Protein 3OCU (pdb70)

Foldseek 3Di:
DLVLLQVLLVVQPVLLCCCPPDPVQLVLLQLLLVLVLVQLVPDDDDPQFFEEAEEEPDLFFKDLSVLSVVCNVRSHDDDVVVVLVSLVVLPIATRRNRQVSQVVQVVPRYHYAYQYAQAPPRRLVSVLVSCVVNRHPPSDPVSYDYDDPDPQRAVVVVVVVVVRHDHSAFIEAAVSSVGCPQPLEAVVVVVVVCVVCVPCESHRYGHRHDPRDYPHLSNLDRPLVVDDSVSSVCSVVVSDDDDPPDD

Secondary structure (DSSP, 8-state):
-HHHHHHHHHTTHHHHHHHHH-HHHHHHHHHHHHHHHHHHHH----TTPEEEEEE--BTTTEE-HHHHHHHHHHT----HHHHHHHHHHT--EEPTTHHHHHHHHHHTTEEEEEEEEEETTTTHHHHHHHHHHHT-S--SGGGEEEESS-S--HHHHHHHHHTTEEEEEEEESSGGGG-STTTT--HHHHHHHHHHTGGGBTTTEEE---SS-SHHHHTTSTTGGGS-HHHHHHHHHHH-----S--

CATH classification: 3.40.50.1000

Radius of gyration: 18.47 Å; Cα contacts (8 Å, |Δi|>4): 377; chains: 1; bounding box: 59×56×33 Å

B-factor: mean 15.41, std 7.43, range [6.4, 46.18]

InterPro domains:
  IPR005519 Acid phosphatase, class B-like [PF03767] (17-244)
  IPR006423 5-nucleotidase lipoprotein e(P4) [PIRSF019271] (1-274)
  IPR006423 5-nucleotidase lipoprotein e(P4) [SFLDG01125] (44-273)
  IPR006423 5-nucleotidase lipoprotein e(P4) [TIGR01533] (1-271)
  IPR006423 5-nucleotidase lipoprotein e(P4) [cd07534] (50-245)
  IPR023214 HAD superfamily [G3DSA:3.40.50.1000] (21-274)
  IPR036412 HAD-like superfamily [SSF56784] (57-250)

Organism: Haemophilus influenzae (strain ATCC 51907 / DSM 11121 / KW20 / Rd) (NCBI:txid71421)

Solvent-accessible surface area: 12877 Å² total; per-residue (Å²): 109,83,148,17,32,90,74,4,9,86,69,15,46,145,20,11,75,83,21,86,128,23,50,114,16,96,59,67,0,100,116,9,8,102,29,0,85,85,15,2,72,144,24,115,40,56,109,84,95,104,31,0,0,2,0,9,0,20,8,0,0,0,32,5,11,36,13,6,17,92,12,24,154,73,45,88,44,130,47,40,153,33,27,43,178,25,1,88,46,83,110,1,130,31,2,27,16,0,31,139,9,0,32,51,0,38,78,87,134,13,36,0,13,0,1,0,53,0,81,33,84,79,8,47,72,2,0,16,63,0,0,122,133,42,34,8,84,23,14,85,109,86,0,18,38,3,52,152,102,78,41,20,11,33,68,18,12,54,88,0,83,83,114,24,35,58,21,14,0,36,0,0,15,36,26,17,7,14,17,62,96,9,99,71,95,76,27,62,72,9,149,38,27,48,107,139,22,146,63,88,51,34,128,57,18,1,76,1,26,17,48,29,78,12,18,100,22,12,5,47,23,77,54,3,136,98,82,103,25,61,20,25,16,132,9,49,96,97,44,94,178,87,194,122,48,63,224

Nearest PDB structures (foldseek):
  3ocu-assembly1_A  TM=1.004E+00  e=9.375E-50  Haemophilus influenzae
  3ocy-assembly1_A  TM=1.004E+00  e=2.443E-49  Haemophilus influenzae
  3sf0-assembly1_A-2  TM=1.004E+00  e=3.105E-49  Haemophilus influenzae Rd KW20
  3et4-assembly1_A  TM=1.001E+00  e=1.236E-46  Haemophilus influenzae 86-028NP
  3pct-assembly1_B  TM=9.918E-01  e=8.372E-35  Pasteurella multocida

Sequence (247 aa):
EEHANMQLQQQAVLGLNWMQDDSGEYKALAYQAYNAAKKVAFDHAKVAKGKKKAVVADLNETMLDNSPYAGWQVQNNKPFDGKDWTRWVDARQSRAVPGAVEFNNYVNSHNGKVFYVTNRKDSTEKSSGTIDDMKRLGFNGVEESAFYLKKDKSAKAARFAEIEKQGYEIVLYVGDNLDDFGNTVYGKLNADRRAFVDQNQGKFGKTFIMLPNANYGGWEGGLAEGYFKKDTQGQIKARLDAVQAWDGKL

Structure (mmCIF, N/CA/C/O backbone):
data_3OCU
#
_entry.id   3OCU
#
_cell.length_a   97.758
_cell.length_b   97.758
_cell.length_c   106.432
_cell.angle_alpha   90.000
_cell.angle_beta   90.000
_cell.angle_gamma   120.000
#
_symmetry.space_group_name_H-M   'P 65 2 2'
#
loop_
_entity.id
_entity.type
_entity.pdbx_description
1 polymer 'Lipoprotein E'
2 non-polymer 'MAGNESIUM ION'
3 non-polymer 'BETA-NICOTINAMIDE RIBOSE MONOPHOSPHATE'
4 water water
#
loop_
_atom_site.group_PDB
_atom_site.id
_atom_site.type_symbol
_atom_site.label_atom_id
_atom_site.label_alt_id
_atom_site.label_comp_id
_atom_site.label_asym_id
_atom_site.label_entity_id
_atom_site.label_seq_id
_atom_site.pdbx_PDB_ins_code
_atom_site.Cartn_x
_atom_site.Cartn_y
_atom_site.Cartn_z
_atom_site.occupancy
_atom_site.B_iso_or_equiv
_atom_site.auth_seq_id
_atom_site.auth_comp_id
_atom_site.auth_asym_id
_atom_site.auth_atom_id
_atom_site.pdbx_PDB_model_num
ATOM 1 N N . GLU A 1 9 ? 68.630 -9.074 -9.773 1.00 46.09 9 GLU A N 1
ATOM 2 C CA . GLU A 1 9 ? 69.322 -8.529 -8.609 1.00 45.27 9 GLU A CA 1
ATOM 3 C C . GLU A 1 9 ? 68.475 -8.648 -7.344 1.00 41.87 9 GLU A C 1
ATOM 4 O O . GLU A 1 9 ? 67.279 -8.328 -7.339 1.00 40.65 9 GLU A O 1
ATOM 6 N N . GLU A 1 10 ? 69.105 -9.115 -6.271 1.00 39.89 10 GLU A N 1
ATOM 7 C CA . GLU A 1 10 ? 68.425 -9.303 -4.998 1.00 37.69 10 GLU A CA 1
ATOM 8 C C . GLU A 1 10 ? 68.000 -7.961 -4.420 1.00 34.58 10 GLU A C 1
ATOM 9 O O . GLU A 1 10 ? 66.969 -7.859 -3.755 1.00 32.45 10 GLU A O 1
ATOM 11 N N . HIS A 1 11 ? 68.793 -6.929 -4.687 1.00 32.82 11 HIS A N 1
ATOM 12 C CA . HIS A 1 11 ? 68.496 -5.598 -4.180 1.00 31.48 11 HIS A CA 1
ATOM 13 C C . HIS A 1 11 ? 67.209 -5.058 -4.794 1.00 29.30 11 HIS A C 1
ATOM 14 O O . HIS A 1 11 ? 66.362 -4.489 -4.096 1.00 28.77 11 HIS A O 1
ATOM 21 N N . ALA A 1 12 ? 67.062 -5.244 -6.102 1.00 27.81 12 ALA A N 1
ATOM 22 C CA . ALA A 1 12 ? 65.848 -4.822 -6.794 1.00 26.26 12 ALA A CA 1
ATOM 23 C C . ALA A 1 12 ? 64.643 -5.615 -6.309 1.00 24.62 12 ALA A C 1
ATOM 24 O O . ALA A 1 12 ? 63.574 -5.050 -6.099 1.00 24.34 12 ALA A O 1
ATOM 26 N N . ASN A 1 13 ? 64.813 -6.921 -6.126 1.00 24.06 13 ASN A N 1
ATOM 27 C CA . ASN A 1 13 ? 63.719 -7.739 -5.617 1.00 23.35 13 ASN A CA 1
ATOM 28 C C . ASN A 1 13 ? 63.275 -7.266 -4.236 1.00 21.76 13 ASN A C 1
ATOM 29 O O . ASN A 1 13 ? 62.084 -7.259 -3.929 1.00 20.46 13 ASN A O 1
ATOM 34 N N . MET A 1 14 ? 64.235 -6.862 -3.409 1.00 21.51 14 MET A N 1
ATOM 35 C CA . MET A 1 14 ? 63.917 -6.348 -2.082 1.00 21.65 14 MET A CA 1
ATOM 36 C C . MET A 1 14 ? 63.136 -5.045 -2.167 1.00 20.01 14 MET A C 1
ATOM 37 O O . MET A 1 14 ? 62.118 -4.886 -1.497 1.00 19.30 14 MET A O 1
ATOM 42 N N . GLN A 1 15 ? 63.605 -4.114 -2.993 1.00 19.44 15 GLN A N 1
ATOM 43 C CA . GLN A 1 15 ? 62.914 -2.837 -3.126 1.00 18.93 15 GLN A CA 1
ATOM 44 C C . GLN A 1 15 ? 61.498 -3.033 -3.651 1.00 17.84 15 GLN A C 1
ATOM 45 O O . GLN A 1 15 ? 60.558 -2.393 -3.172 1.00 17.85 15 GLN A O 1
ATOM 51 N N . LEU A 1 16 ? 61.339 -3.911 -4.639 1.00 16.69 16 LEU A N 1
ATOM 52 C CA . LEU A 1 16 ? 60.019 -4.129 -5.222 1.00 16.80 16 LEU A CA 1
ATOM 53 C C . LEU A 1 16 ? 59.040 -4.595 -4.151 1.00 16.25 16 LEU A C 1
ATOM 54 O O . LEU A 1 16 ? 57.910 -4.117 -4.079 1.00 16.60 16 LEU A O 1
ATOM 59 N N . GLN A 1 17 ? 59.469 -5.531 -3.314 1.00 15.87 17 GLN A N 1
ATOM 60 C CA . GLN A 1 17 ? 58.570 -6.055 -2.292 1.00 15.57 17 GLN A CA 1
ATOM 61 C C . GLN A 1 17 ? 58.416 -5.126 -1.089 1.00 14.79 17 GLN A C 1
ATOM 62 O O . GLN A 1 17 ? 57.365 -5.113 -0.452 1.00 15.58 17 GLN A O 1
ATOM 68 N N . GLN A 1 18 ? 59.437 -4.328 -0.788 1.00 14.29 18 GLN A N 1
ATOM 69 C CA . GLN A 1 18 ? 59.284 -3.343 0.281 1.00 14.64 18 GLN A CA 1
ATOM 70 C C . GLN A 1 18 ? 58.177 -2.351 -0.055 1.00 13.72 18 GLN A C 1
ATOM 71 O O . GLN A 1 18 ? 57.484 -1.851 0.837 1.00 14.60 18 GLN A O 1
ATOM 77 N N . GLN A 1 19 ? 57.999 -2.087 -1.346 1.00 13.45 19 GLN A N 1
ATOM 78 C CA . GLN A 1 19 ? 56.969 -1.148 -1.795 1.00 12.93 19 GLN A CA 1
ATOM 79 C C . GLN A 1 19 ? 55.544 -1.618 -1.481 1.00 12.87 19 GLN A C 1
ATOM 80 O O . GLN A 1 19 ? 54.609 -0.826 -1.543 1.00 12.96 19 GLN A O 1
ATOM 86 N N . ALA A 1 20 ? 55.391 -2.896 -1.138 1.00 12.64 20 ALA A N 1
ATOM 87 C CA . ALA A 1 20 ? 54.090 -3.473 -0.797 1.00 12.79 20 ALA A CA 1
ATOM 88 C C . ALA A 1 20 ? 53.752 -3.352 0.691 1.00 12.33 20 ALA A C 1
ATOM 89 O O . ALA A 1 20 ? 52.621 -3.613 1.094 1.00 11.78 20 ALA A O 1
ATOM 91 N N . VAL A 1 21 ? 54.724 -2.967 1.511 1.00 12.69 21 VAL A N 1
ATOM 92 C CA . VAL A 1 21 ? 54.586 -3.147 2.954 1.00 12.92 21 VAL A CA 1
ATOM 93 C C . VAL A 1 21 ? 53.407 -2.408 3.596 1.00 12.16 21 VAL A C 1
ATOM 94 O O . VAL A 1 21 ? 52.616 -3.014 4.315 1.00 12.37 21 VAL A O 1
ATOM 98 N N . LEU A 1 22 ? 53.278 -1.112 3.345 1.00 12.64 22 LEU A N 1
ATOM 99 C CA . LEU A 1 22 ? 52.223 -0.353 4.002 1.00 13.49 22 LEU A CA 1
ATOM 100 C C . LEU A 1 22 ? 50.829 -0.817 3.577 1.00 13.09 22 LEU A C 1
ATOM 101 O O . LEU A 1 22 ? 49.929 -0.947 4.408 1.00 13.75 22 LEU A O 1
ATOM 106 N N . GLY A 1 23 ? 50.650 -1.071 2.286 1.00 11.78 23 GLY A N 1
ATOM 107 C CA . GLY A 1 23 ? 49.377 -1.578 1.797 1.00 11.44 23 GLY A CA 1
ATOM 108 C C . GLY A 1 23 ? 49.031 -2.917 2.424 1.00 11.21 23 GLY A C 1
ATOM 109 O O . GLY A 1 23 ? 47.858 -3.212 2.707 1.00 11.15 23 GLY A O 1
ATOM 110 N N . LEU A 1 24 ? 50.054 -3.745 2.619 1.00 10.65 24 LEU A N 1
ATOM 111 C CA . LEU A 1 24 ? 49.864 -5.045 3.248 1.00 11.24 24 LEU A CA 1
ATOM 112 C C . LEU A 1 24 ? 49.508 -4.909 4.733 1.00 11.43 24 LEU A C 1
ATOM 113 O O . LEU A 1 24 ? 48.592 -5.580 5.216 1.00 11.20 24 LEU A O 1
ATOM 118 N N . ASN A 1 25 ? 50.218 -4.040 5.454 1.00 10.86 25 ASN A N 1
ATOM 119 C CA . ASN A 1 25 ? 49.886 -3.761 6.853 1.00 10.95 25 ASN A CA 1
ATOM 120 C C . ASN A 1 25 ? 48.422 -3.328 6.961 1.00 10.39 25 ASN A C 1
ATOM 121 O O . ASN A 1 25 ? 47.695 -3.747 7.873 1.00 10.42 25 ASN A O 1
ATOM 126 N N . TRP A 1 26 ? 48.005 -2.440 6.060 1.00 9.60 26 TRP A N 1
ATOM 127 C CA . TRP A 1 26 ? 46.634 -1.954 6.076 1.00 9.11 26 TRP A CA 1
ATOM 128 C C . TRP A 1 26 ? 45.641 -3.118 5.886 1.00 8.77 26 TRP A C 1
ATOM 129 O O . TRP A 1 26 ? 44.686 -3.280 6.653 1.00 9.50 26 TRP A O 1
ATOM 140 N N . MET A 1 27 ? 45.867 -3.946 4.872 1.00 8.40 27 MET A N 1
ATOM 141 C CA . MET A 1 27 ? 44.960 -5.063 4.636 1.00 9.37 27 MET A CA 1
ATOM 142 C C . MET A 1 27 ? 44.965 -6.086 5.763 1.00 9.33 27 MET A C 1
ATOM 143 O O . MET A 1 27 ? 43.911 -6.599 6.127 1.00 9.84 27 MET A O 1
ATOM 148 N N . GLN A 1 28 ? 46.142 -6.394 6.309 1.00 9.81 28 GLN A N 1
ATOM 149 C CA . GLN A 1 28 ? 46.236 -7.452 7.313 1.00 10.66 28 GLN A CA 1
ATOM 150 C C . GLN A 1 28 ? 45.813 -7.032 8.719 1.00 11.08 28 GLN A C 1
ATOM 151 O O . GLN A 1 28 ? 45.248 -7.835 9.470 1.00 12.45 28 GLN A O 1
ATOM 157 N N . ASP A 1 29 ? 46.100 -5.786 9.082 1.00 10.64 29 ASP A N 1
ATOM 158 C CA A ASP A 1 29 ? 46.024 -5.363 10.482 0.86 11.62 29 ASP A CA 1
ATOM 159 C CA B ASP A 1 29 ? 45.999 -5.376 10.475 0.14 11.11 29 ASP A CA 1
ATOM 160 C C . ASP A 1 29 ? 44.884 -4.384 10.769 1.00 10.54 29 ASP A C 1
ATOM 161 O O . ASP A 1 29 ? 44.379 -4.339 11.887 1.00 11.21 29 ASP A O 1
ATOM 170 N N . SER A 1 30 ? 44.495 -3.578 9.782 1.00 9.71 30 SER A N 1
ATOM 171 C CA . SER A 1 30 ? 43.568 -2.487 10.104 1.00 9.40 30 SER A CA 1
ATOM 172 C C . SER A 1 30 ? 42.122 -2.922 10.336 1.00 9.72 30 SER A C 1
ATOM 173 O O . SER A 1 30 ? 41.610 -3.826 9.674 1.00 10.23 30 SER A O 1
ATOM 176 N N . GLY A 1 31 ? 41.448 -2.240 11.258 1.00 8.64 31 GLY A N 1
ATOM 177 C CA . GLY A 1 31 ? 40.004 -2.366 11.338 1.00 8.66 31 GLY A CA 1
ATOM 178 C C . GLY A 1 31 ? 39.326 -1.760 10.122 1.00 7.96 31 GLY A C 1
ATOM 179 O O . GLY A 1 31 ? 38.266 -2.216 9.715 1.00 8.58 31 GLY A O 1
ATOM 180 N N . GLU A 1 32 ? 39.932 -0.721 9.552 1.00 8.05 32 GLU A N 1
ATOM 181 C CA . GLU A 1 32 ? 39.374 -0.042 8.383 1.00 7.87 32 GLU A CA 1
ATOM 182 C C . GLU A 1 32 ? 39.162 -1.010 7.207 1.00 7.84 32 GLU A C 1
ATOM 183 O O . GLU A 1 32 ? 38.125 -0.966 6.540 1.00 8.34 32 GLU A O 1
ATOM 189 N N . TYR A 1 33 ? 40.141 -1.881 6.946 1.00 7.79 33 TYR A N 1
ATOM 190 C CA . TYR A 1 33 ? 39.976 -2.882 5.906 1.00 7.94 33 TYR A CA 1
ATOM 191 C C . TYR A 1 33 ? 38.757 -3.780 6.203 1.00 7.65 33 TYR A C 1
ATOM 192 O O . TYR A 1 33 ? 37.928 -4.030 5.317 1.00 8.06 33 TYR A O 1
ATOM 201 N N . LYS A 1 34 ? 38.644 -4.263 7.436 1.00 7.96 34 LYS A N 1
ATOM 202 C CA . LYS A 1 34 ? 37.510 -5.116 7.798 1.00 8.45 34 LYS A CA 1
ATOM 203 C C . LYS A 1 34 ? 36.200 -4.374 7.561 1.00 7.56 34 LYS A C 1
ATOM 204 O O . LYS A 1 34 ? 35.219 -4.961 7.095 1.00 8.08 34 LYS A O 1
ATOM 210 N N . ALA A 1 35 ? 36.167 -3.090 7.922 1.00 7.65 35 ALA A N 1
ATOM 211 C CA . ALA A 1 35 ? 34.965 -2.269 7.771 1.00 7.49 35 ALA A CA 1
ATOM 212 C C . ALA A 1 35 ? 34.565 -2.136 6.303 1.00 7.05 35 ALA A C 1
ATOM 213 O O . ALA A 1 35 ? 33.374 -2.154 5.978 1.00 7.72 35 ALA A O 1
ATOM 215 N N . LEU A 1 36 ? 35.550 -1.992 5.420 1.00 7.58 36 LEU A N 1
ATOM 216 C CA . LEU A 1 36 ? 35.284 -1.955 3.984 1.00 7.20 36 LEU A CA 1
ATOM 217 C C . LEU A 1 36 ? 34.726 -3.279 3.463 1.00 7.06 36 LEU A C 1
ATOM 218 O O . LEU A 1 36 ? 33.846 -3.295 2.593 1.00 7.35 36 LEU A O 1
ATOM 223 N N . ALA A 1 37 ? 35.241 -4.392 3.983 1.00 6.96 37 ALA A N 1
ATOM 224 C CA . ALA A 1 37 ? 34.727 -5.706 3.613 1.00 7.51 37 ALA A CA 1
ATOM 225 C C . ALA A 1 37 ? 33.268 -5.864 4.059 1.00 7.41 37 ALA A C 1
ATOM 226 O O . ALA A 1 37 ? 32.409 -6.267 3.275 1.00 7.49 37 ALA A O 1
ATOM 228 N N . TYR A 1 38 ? 32.982 -5.515 5.309 1.00 7.09 38 TYR A N 1
ATOM 229 C CA . TYR A 1 38 ? 31.610 -5.564 5.795 1.00 7.07 38 TYR A CA 1
ATOM 230 C C . TYR A 1 38 ? 30.700 -4.624 5.001 1.00 7.22 38 TYR A C 1
ATOM 231 O O . TYR A 1 38 ? 29.573 -4.973 4.673 1.00 7.73 38 TYR A O 1
ATOM 240 N N . GLN A 1 39 ? 31.183 -3.431 4.687 1.00 6.75 39 GLN A N 1
ATOM 241 C CA . GLN A 1 39 ? 30.409 -2.492 3.881 1.00 6.47 39 GLN A CA 1
ATOM 242 C C . GLN A 1 39 ? 30.017 -3.102 2.545 1.00 6.96 39 GLN A C 1
ATOM 243 O O . GLN A 1 39 ? 28.862 -3.014 2.128 1.00 7.12 39 GLN A O 1
ATOM 249 N N . ALA A 1 40 ? 30.982 -3.730 1.878 1.00 6.54 40 ALA A N 1
ATOM 250 C CA . ALA A 1 40 ? 30.729 -4.358 0.586 1.00 6.97 40 ALA A CA 1
ATOM 251 C C . ALA A 1 40 ? 29.677 -5.453 0.704 1.00 6.74 40 ALA A C 1
ATOM 252 O O . ALA A 1 40 ? 28.717 -5.491 -0.068 1.00 7.34 40 ALA A O 1
ATOM 254 N N . TYR A 1 41 ? 29.849 -6.351 1.670 1.00 6.70 41 TYR A N 1
ATOM 255 C CA . TYR A 1 41 ? 28.930 -7.481 1.789 1.00 7.02 41 TYR A CA 1
ATOM 256 C C . TYR A 1 41 ? 27.557 -7.061 2.321 1.00 6.40 41 TYR A C 1
ATOM 257 O O . TYR A 1 41 ? 26.553 -7.666 1.968 1.00 7.51 41 TYR A O 1
ATOM 266 N N . ASN A 1 42 ? 27.504 -6.015 3.144 1.00 7.22 42 ASN A N 1
ATOM 267 C CA . ASN A 1 42 ? 26.207 -5.473 3.555 1.00 7.47 42 ASN A CA 1
ATOM 268 C C . ASN A 1 42 ? 25.463 -4.910 2.331 1.00 7.12 42 ASN A C 1
ATOM 269 O O . ASN A 1 42 ? 24.265 -5.157 2.136 1.00 8.38 42 ASN A O 1
ATOM 274 N N . ALA A 1 43 ? 26.173 -4.171 1.484 1.00 7.24 43 ALA A N 1
ATOM 275 C CA . ALA A 1 43 ? 25.563 -3.642 0.263 1.00 7.80 43 ALA A CA 1
ATOM 276 C C . ALA A 1 43 ? 25.154 -4.769 -0.684 1.00 8.10 43 ALA A C 1
ATOM 277 O O . ALA A 1 43 ? 24.103 -4.709 -1.334 1.00 8.76 43 ALA A O 1
ATOM 279 N N . ALA A 1 44 ? 25.984 -5.804 -0.758 1.00 7.24 44 ALA A N 1
ATOM 280 C CA . ALA A 1 44 ? 25.694 -6.932 -1.637 1.00 7.32 44 ALA A CA 1
ATOM 281 C C . ALA A 1 44 ? 24.384 -7.618 -1.245 1.00 7.47 44 ALA A C 1
ATOM 282 O O . ALA A 1 44 ? 23.597 -8.008 -2.114 1.00 8.41 44 ALA A O 1
ATOM 284 N N . LYS A 1 45 ? 24.149 -7.791 0.056 1.00 7.92 45 LYS A N 1
ATOM 285 C CA A LYS A 1 45 ? 22.918 -8.431 0.511 0.58 8.31 45 LYS A CA 1
ATOM 286 C CA B LYS A 1 45 ? 22.919 -8.434 0.501 0.42 8.18 45 LYS A CA 1
ATOM 287 C C . LYS A 1 45 ? 21.697 -7.609 0.094 1.00 8.07 45 LYS A C 1
ATOM 288 O O . LYS A 1 45 ? 20.698 -8.151 -0.369 1.00 9.08 45 LYS A O 1
ATOM 299 N N . VAL A 1 46 ? 21.776 -6.290 0.267 1.00 8.58 46 VAL A N 1
ATOM 300 C CA . VAL A 1 46 ? 20.676 -5.414 -0.133 1.00 9.36 46 VAL A CA 1
ATOM 301 C C . VAL A 1 46 ? 20.394 -5.564 -1.626 1.00 8.94 46 VAL A C 1
ATOM 302 O O . VAL A 1 46 ? 19.241 -5.695 -2.039 1.00 9.84 46 VAL A O 1
ATOM 306 N N . ALA A 1 47 ? 21.447 -5.555 -2.442 1.00 8.75 47 ALA A N 1
ATOM 307 C CA . ALA A 1 47 ? 21.278 -5.693 -3.881 1.00 9.22 47 ALA A CA 1
ATOM 308 C C . ALA A 1 47 ? 20.665 -7.050 -4.244 1.00 9.57 47 ALA A C 1
ATOM 309 O O . ALA A 1 47 ? 19.774 -7.139 -5.101 1.00 10.45 47 ALA A O 1
ATOM 311 N N . PHE A 1 48 ? 21.125 -8.110 -3.586 1.00 9.17 48 PHE A N 1
ATOM 312 C CA . PHE A 1 48 ? 20.603 -9.442 -3.879 1.00 9.36 48 PHE A CA 1
ATOM 313 C C . PHE A 1 48 ? 19.117 -9.526 -3.544 1.00 9.97 48 PHE A C 1
ATOM 314 O O . PHE A 1 48 ? 18.316 -10.035 -4.333 1.00 10.62 48 PHE A O 1
ATOM 322 N N . ASP A 1 49 ? 18.748 -9.006 -2.378 1.00 10.38 49 ASP A N 1
ATOM 323 C CA . ASP A 1 49 ? 17.353 -9.054 -1.947 1.00 11.73 49 ASP A CA 1
ATOM 324 C C . ASP A 1 49 ? 16.438 -8.257 -2.883 1.00 12.29 49 ASP A C 1
ATOM 325 O O . ASP A 1 49 ? 15.274 -8.610 -3.068 1.00 14.58 49 ASP A O 1
ATOM 330 N N . HIS A 1 50 ? 16.956 -7.181 -3.468 1.00 12.08 50 HIS A N 1
ATOM 331 C CA . HIS A 1 50 ? 16.148 -6.331 -4.346 1.00 13.52 50 HIS A CA 1
ATOM 332 C C . HIS A 1 50 ? 16.035 -6.887 -5.761 1.00 13.60 50 HIS A C 1
ATOM 333 O O . HIS A 1 50 ? 15.141 -6.505 -6.514 1.00 16.29 50 HIS A O 1
ATOM 340 N N . ALA A 1 51 ? 16.951 -7.772 -6.133 1.00 12.97 51 ALA A N 1
ATOM 341 C CA . ALA A 1 51 ? 17.078 -8.181 -7.525 1.00 14.85 51 ALA A CA 1
ATOM 342 C C . ALA A 1 51 ? 15.894 -9.004 -7.978 1.00 17.05 51 ALA A C 1
ATOM 343 O O . ALA A 1 51 ? 15.416 -9.875 -7.250 1.00 18.35 51 ALA A O 1
ATOM 345 N N . LYS A 1 52 ? 15.442 -8.731 -9.196 1.00 18.98 52 LYS A N 1
ATOM 346 C CA . LYS A 1 52 ? 14.438 -9.550 -9.858 1.00 21.26 52 LYS A CA 1
ATOM 347 C C . LYS A 1 52 ? 15.021 -10.015 -11.183 1.00 22.66 52 LYS A C 1
ATOM 348 O O . LYS A 1 52 ? 15.781 -9.289 -11.827 1.00 25.64 52 LYS A O 1
ATOM 351 N N . VAL A 1 53 ? 14.712 -11.243 -11.571 1.00 21.47 53 VAL A N 1
ATOM 352 C CA . VAL A 1 53 ? 15.232 -11.768 -12.826 1.00 21.39 53 VAL A CA 1
ATOM 353 C C . VAL A 1 53 ? 14.099 -12.043 -13.804 1.00 22.37 53 VAL A C 1
ATOM 354 O O . VAL A 1 53 ? 12.925 -12.060 -13.422 1.00 22.86 53 VAL A O 1
ATOM 358 N N . ALA A 1 54 ? 14.459 -12.244 -15.067 1.00 23.18 54 ALA A N 1
ATOM 359 C CA . ALA A 1 54 ? 13.486 -12.556 -16.105 1.00 24.62 54 ALA A CA 1
ATOM 360 C C . ALA A 1 54 ? 12.762 -13.861 -15.797 1.00 25.45 54 ALA A C 1
ATOM 361 O O . ALA A 1 54 ? 13.327 -14.767 -15.184 1.00 24.78 54 ALA A O 1
ATOM 363 N N . LYS A 1 55 ? 11.508 -13.950 -16.226 1.00 27.22 55 LYS A N 1
ATOM 364 C CA . LYS A 1 55 ? 10.724 -15.163 -16.030 1.00 28.86 55 LYS A CA 1
ATOM 365 C C . LYS A 1 55 ? 11.495 -16.370 -16.545 1.00 28.82 55 LYS A C 1
ATOM 366 O O . LYS A 1 55 ? 12.077 -16.330 -17.629 1.00 29.61 55 LYS A O 1
ATOM 368 N N . GLY A 1 56 ? 11.514 -17.438 -15.757 1.00 27.98 56 GLY A N 1
ATOM 369 C CA . GLY A 1 56 ? 12.182 -18.660 -16.161 1.00 27.61 56 GLY A CA 1
ATOM 370 C C . GLY A 1 56 ? 13.670 -18.716 -15.857 1.00 26.34 56 GLY A C 1
ATOM 371 O O . GLY A 1 56 ? 14.300 -19.747 -16.086 1.00 27.56 56 GLY A O 1
ATOM 372 N N . LYS A 1 57 ? 14.240 -17.621 -15.353 1.00 23.39 57 LYS A N 1
ATOM 373 C CA . LYS A 1 57 ? 15.655 -17.603 -14.992 1.00 21.45 57 LYS A CA 1
ATOM 374 C C . LYS A 1 57 ? 15.842 -17.934 -13.521 1.00 20.15 57 LYS A C 1
ATOM 375 O O . LYS A 1 57 ? 14.968 -17.670 -12.694 1.00 20.83 57 LYS A O 1
ATOM 381 N N . LYS A 1 58 ? 16.996 -18.505 -13.198 1.00 18.24 58 LYS A N 1
ATOM 382 C CA . LYS A 1 58 ? 17.407 -18.675 -11.812 1.00 17.66 58 LYS A CA 1
ATOM 383 C C . LYS A 1 58 ? 18.336 -17.524 -11.439 1.00 15.48 58 LYS A C 1
ATOM 384 O O . LYS A 1 58 ? 19.052 -17.007 -12.299 1.00 16.51 58 LYS A O 1
ATOM 390 N N . LYS A 1 59 ? 18.320 -17.114 -10.170 1.00 14.07 59 LYS A N 1
ATOM 391 C CA . LYS A 1 59 ? 19.165 -16.009 -9.703 1.00 13.35 59 LYS A CA 1
ATOM 392 C C . LYS A 1 59 ? 20.577 -16.484 -9.414 1.00 11.35 59 LYS A C 1
ATOM 393 O O . LYS A 1 59 ? 20.775 -17.353 -8.563 1.00 12.08 59 LYS A O 1
ATOM 399 N N . ALA A 1 60 ? 21.556 -15.891 -10.091 1.00 9.85 60 ALA A N 1
ATOM 400 C CA . ALA A 1 60 ? 22.963 -16.164 -9.794 1.00 9.34 60 ALA A CA 1
ATOM 401 C C . ALA A 1 60 ? 23.671 -14.930 -9.258 1.00 8.42 60 ALA A C 1
ATOM 402 O O . ALA A 1 60 ? 23.361 -13.800 -9.639 1.00 10.19 60 ALA A O 1
ATOM 404 N N . VAL A 1 61 ? 24.638 -15.172 -8.381 1.00 7.95 61 VAL A N 1
ATOM 405 C CA . VAL A 1 61 ? 25.615 -14.170 -7.986 1.00 8.13 61 VAL A CA 1
ATOM 406 C C . VAL A 1 61 ? 26.964 -14.681 -8.463 1.00 7.80 61 VAL A C 1
ATOM 407 O O . VAL A 1 61 ? 27.292 -15.853 -8.253 1.00 8.99 61 VAL A O 1
ATOM 411 N N . VAL A 1 62 ? 27.734 -13.833 -9.140 1.00 7.72 62 VAL A N 1
ATOM 412 C CA . VAL A 1 62 ? 29.106 -14.190 -9.496 1.00 8.47 62 VAL A CA 1
ATOM 413 C C . VAL A 1 62 ? 30.046 -13.581 -8.476 1.00 7.51 62 VAL A C 1
ATOM 414 O O . VAL A 1 62 ? 29.980 -12.368 -8.198 1.00 7.96 62 VAL A O 1
ATOM 418 N N . ALA A 1 63 ? 30.901 -14.420 -7.901 1.00 7.96 63 ALA A N 1
ATOM 419 C CA . ALA A 1 63 ? 31.894 -13.952 -6.947 1.00 8.29 63 ALA A CA 1
ATOM 420 C C . ALA A 1 63 ? 33.287 -14.352 -7.393 1.00 7.62 63 ALA A C 1
ATOM 421 O O . ALA A 1 63 ? 33.552 -15.517 -7.718 1.00 8.49 63 ALA A O 1
ATOM 423 N N . ASP A 1 64 ? 34.181 -13.380 -7.385 1.00 7.59 64 ASP A N 1
ATOM 424 C CA . ASP A 1 64 ? 35.598 -13.657 -7.442 1.00 7.16 64 ASP A CA 1
ATOM 425 C C . ASP A 1 64 ? 36.039 -14.382 -6.167 1.00 7.76 64 ASP A C 1
ATOM 426 O O . ASP A 1 64 ? 35.346 -14.312 -5.150 1.00 8.24 64 ASP A O 1
ATOM 431 N N . LEU A 1 65 ? 37.180 -15.076 -6.209 1.00 8.02 65 LEU A N 1
ATOM 432 C CA . LEU A 1 65 ? 37.739 -15.641 -4.980 1.00 7.69 65 LEU A CA 1
ATOM 433 C C . LEU A 1 65 ? 38.865 -14.816 -4.356 1.00 7.80 65 LEU A C 1
ATOM 434 O O . LEU A 1 65 ? 38.707 -14.270 -3.262 1.00 8.12 65 LEU A O 1
ATOM 439 N N . ASN A 1 66 ? 40.013 -14.727 -5.025 1.00 7.89 66 ASN A N 1
ATOM 440 C CA . ASN A 1 66 ? 41.181 -14.170 -4.338 1.00 8.42 66 ASN A CA 1
ATOM 441 C C . ASN A 1 66 ? 41.049 -12.687 -4.028 1.00 8.18 66 ASN A C 1
ATOM 442 O O . ASN A 1 66 ? 40.868 -11.870 -4.930 1.00 8.74 66 ASN A O 1
ATOM 447 N N . GLU A 1 67 ? 41.145 -12.357 -2.745 1.00 7.79 67 GLU A N 1
ATOM 448 C CA . GLU A 1 67 ? 41.004 -10.978 -2.251 1.00 7.44 67 GLU A CA 1
ATOM 449 C C . GLU A 1 67 ? 39.579 -10.440 -2.379 1.00 7.52 67 GLU A C 1
ATOM 450 O O . GLU A 1 67 ? 39.345 -9.243 -2.213 1.00 7.83 67 GLU A O 1
ATOM 456 N N . THR A 1 68 ? 38.636 -11.356 -2.604 1.00 7.36 68 THR A N 1
ATOM 457 C CA . THR A 1 68 ? 37.211 -11.039 -2.600 1.00 7.54 68 THR A CA 1
ATOM 458 C C . THR A 1 68 ? 36.503 -11.895 -1.550 1.00 6.91 68 THR A C 1
ATOM 459 O O . THR A 1 68 ? 35.859 -11.356 -0.645 1.00 7.60 68 THR A O 1
ATOM 463 N N . MET A 1 69 ? 36.620 -13.218 -1.682 1.00 6.92 69 MET A N 1
ATOM 464 C CA . MET A 1 69 ? 36.103 -14.142 -0.672 1.00 7.53 69 MET A CA 1
ATOM 465 C C . MET A 1 69 ? 37.202 -14.848 0.111 1.00 7.92 69 MET A C 1
ATOM 466 O O . MET A 1 69 ? 36.999 -15.177 1.276 1.00 8.20 69 MET A O 1
ATOM 471 N N . LEU A 1 70 ? 38.355 -15.068 -0.529 1.00 8.50 70 LEU A N 1
ATOM 472 C CA . LEU A 1 70 ? 39.502 -15.700 0.128 1.00 8.78 70 LEU A CA 1
ATOM 473 C C . LEU A 1 70 ? 40.592 -14.656 0.363 1.00 8.77 70 LEU A C 1
ATOM 474 O O . LEU A 1 70 ? 40.857 -13.809 -0.498 1.00 10.17 70 LEU A O 1
ATOM 479 N N . ASP A 1 71 ? 41.208 -14.736 1.536 1.00 8.72 71 ASP A N 1
ATOM 480 C CA . ASP A 1 71 ? 42.281 -13.850 1.968 1.00 9.67 71 ASP A CA 1
ATOM 481 C C . ASP A 1 71 ? 43.606 -14.607 1.868 1.00 9.71 71 ASP A C 1
ATOM 482 O O . ASP A 1 71 ? 43.827 -15.593 2.579 1.00 10.17 71 ASP A O 1
ATOM 487 N N . ASN A 1 72 ? 44.452 -14.153 0.945 1.00 9.14 72 ASN A N 1
ATOM 488 C CA . ASN A 1 72 ? 45.758 -14.743 0.671 1.00 9.87 72 ASN A CA 1
ATOM 489 C C . ASN A 1 72 ? 46.895 -13.866 1.175 1.00 9.59 72 ASN A C 1
ATOM 490 O O . ASN A 1 72 ? 48.033 -14.011 0.721 1.00 10.73 72 ASN A O 1
ATOM 495 N N . SER A 1 73 ? 46.606 -12.963 2.108 1.00 10.20 73 SER A N 1
ATOM 496 C CA . SER A 1 73 ? 47.632 -12.020 2.550 1.00 10.34 73 SER A CA 1
ATOM 497 C C . SER A 1 73 ? 48.931 -12.681 3.052 1.00 10.42 73 SER A C 1
ATOM 498 O O . SER A 1 73 ? 49.995 -12.112 2.872 1.00 11.12 73 SER A O 1
ATOM 501 N N . PRO A 1 74 ? 48.860 -13.882 3.667 1.00 10.32 74 PRO A N 1
ATOM 502 C CA . PRO A 1 74 ? 50.132 -14.480 4.103 1.00 11.73 74 PRO A CA 1
ATOM 503 C C . PRO A 1 74 ? 51.095 -14.785 2.952 1.00 11.55 74 PRO A C 1
ATOM 504 O O . PRO A 1 74 ? 52.309 -14.800 3.181 1.00 12.72 74 PRO A O 1
ATOM 508 N N . TYR A 1 75 ? 50.585 -15.024 1.746 1.00 11.67 75 TYR A N 1
ATOM 509 C CA . TYR A 1 75 ? 51.472 -15.184 0.600 1.00 11.58 75 TYR A CA 1
ATOM 510 C C . TYR A 1 75 ? 52.233 -13.879 0.343 1.00 11.08 75 TYR A C 1
ATOM 511 O O . TYR A 1 75 ? 53.452 -13.896 0.152 1.00 12.10 75 TYR A O 1
ATOM 520 N N . ALA A 1 76 ? 51.524 -12.756 0.358 1.00 11.76 76 ALA A N 1
ATOM 521 C CA . ALA A 1 76 ? 52.181 -11.464 0.206 1.00 11.86 76 ALA A CA 1
ATOM 522 C C . ALA A 1 76 ? 53.194 -11.219 1.319 1.00 12.24 76 ALA A C 1
ATOM 523 O O . ALA A 1 76 ? 54.272 -10.678 1.080 1.00 13.29 76 ALA A O 1
ATOM 525 N N . GLY A 1 77 ? 52.860 -11.632 2.537 1.00 12.00 77 GLY A N 1
ATOM 526 C CA . GLY A 1 77 ? 53.793 -11.496 3.646 1.00 12.80 77 GLY A CA 1
ATOM 527 C C . GLY A 1 77 ? 55.071 -12.285 3.406 1.00 12.69 77 GLY A C 1
ATOM 528 O O . GLY A 1 77 ? 56.168 -11.815 3.707 1.00 13.89 77 GLY A O 1
ATOM 529 N N . TRP A 1 78 ? 54.925 -13.496 2.870 1.00 12.95 78 TRP A N 1
ATOM 530 C CA . TRP A 1 78 ? 56.060 -14.339 2.511 1.00 13.78 78 TRP A CA 1
ATOM 531 C C . TRP A 1 78 ? 56.901 -13.652 1.432 1.00 14.09 78 TRP A C 1
ATOM 532 O O . TRP A 1 78 ? 58.132 -13.685 1.489 1.00 14.24 78 TRP A O 1
ATOM 543 N N . GLN A 1 79 ? 56.246 -13.012 0.462 1.00 14.40 79 GLN A N 1
ATOM 544 C CA . GLN A 1 79 ? 56.977 -12.264 -0.563 1.00 14.30 79 GLN A CA 1
ATOM 545 C C . GLN A 1 79 ? 57.830 -11.167 0.054 1.00 14.50 79 GLN A C 1
ATOM 546 O O . GLN A 1 79 ? 58.979 -10.963 -0.332 1.00 15.35 79 GLN A O 1
ATOM 552 N N . VAL A 1 80 ? 57.253 -10.436 0.998 1.00 14.10 80 VAL A N 1
ATOM 553 C CA . VAL A 1 80 ? 57.980 -9.355 1.643 1.00 14.91 80 VAL A CA 1
ATOM 554 C C . VAL A 1 80 ? 59.186 -9.916 2.400 1.00 15.87 80 VAL A C 1
ATOM 555 O O . VAL A 1 80 ? 60.301 -9.405 2.290 1.00 17.03 80 VAL A O 1
ATOM 559 N N . GLN A 1 81 ? 58.968 -10.983 3.157 1.00 16.50 81 GLN A N 1
ATOM 560 C CA . GLN A 1 81 ? 60.032 -11.516 4.001 1.00 17.53 81 GLN A CA 1
ATOM 561 C C . GLN A 1 81 ? 61.164 -12.156 3.205 1.00 19.08 81 GLN A C 1
ATOM 562 O O . GLN A 1 81 ? 62.312 -12.183 3.657 1.00 21.17 81 GLN A O 1
ATOM 568 N N . ASN A 1 82 ? 60.848 -12.645 2.012 1.00 18.90 82 ASN A N 1
ATOM 569 C CA . ASN A 1 82 ? 61.830 -13.368 1.211 1.00 19.02 82 ASN A CA 1
ATOM 570 C C . ASN A 1 82 ? 62.249 -12.629 -0.055 1.00 19.11 82 ASN A C 1
ATOM 571 O O . ASN A 1 82 ? 62.968 -13.169 -0.893 1.00 19.85 82 ASN A O 1
ATOM 576 N N . ASN A 1 83 ? 61.805 -11.384 -0.182 1.00 17.57 83 ASN A N 1
ATOM 577 C CA . ASN A 1 83 ? 62.142 -10.573 -1.350 1.00 17.96 83 ASN A CA 1
ATOM 578 C C . ASN A 1 83 ? 61.800 -11.283 -2.659 1.00 17.97 83 ASN A C 1
ATOM 579 O O . ASN A 1 83 ? 62.608 -11.324 -3.587 1.00 19.08 83 ASN A O 1
ATOM 584 N N . LYS A 1 84 ? 60.590 -11.830 -2.731 1.00 17.10 84 LYS A N 1
ATOM 585 C CA . LYS A 1 84 ? 60.173 -12.637 -3.875 1.00 17.61 84 LYS A CA 1
ATOM 586 C C . LYS A 1 84 ? 59.111 -11.948 -4.717 1.00 16.50 84 LYS A C 1
ATOM 587 O O . LYS A 1 84 ? 58.005 -11.720 -4.245 1.00 16.46 84 LYS A O 1
ATOM 593 N N . PRO A 1 85 ? 59.429 -11.650 -5.980 1.00 17.87 85 PRO A N 1
ATOM 594 C CA . PRO A 1 85 ? 58.406 -11.142 -6.899 1.00 17.71 85 PRO A CA 1
ATOM 595 C C . PRO A 1 85 ? 57.374 -12.231 -7.168 1.00 15.64 85 PRO A C 1
ATOM 596 O O . PRO A 1 85 ? 57.661 -13.423 -6.987 1.00 16.22 85 PRO A O 1
ATOM 600 N N . PHE A 1 86 ? 56.180 -11.836 -7.596 1.00 14.79 86 PHE A N 1
ATOM 601 C CA . PHE A 1 86 ? 55.145 -12.827 -7.842 1.00 14.24 86 PHE A CA 1
ATOM 602 C C . PHE A 1 86 ? 55.607 -13.893 -8.832 1.00 14.93 86 PHE A C 1
ATOM 603 O O . PHE A 1 86 ? 56.203 -13.582 -9.865 1.00 16.52 86 PHE A O 1
ATOM 611 N N . ASP A 1 87 ? 55.318 -15.154 -8.514 1.00 14.80 87 ASP A N 1
ATOM 612 C CA . ASP A 1 87 ? 55.640 -16.269 -9.393 1.00 15.03 87 ASP A CA 1
ATOM 613 C C . ASP A 1 87 ? 54.523 -17.288 -9.238 1.00 14.35 87 ASP A C 1
ATOM 614 O O . ASP A 1 87 ? 54.242 -17.730 -8.127 1.00 14.78 87 ASP A O 1
ATOM 619 N N . GLY A 1 88 ? 53.874 -17.647 -10.342 1.00 14.40 88 GLY A N 1
ATOM 620 C CA . GLY A 1 88 ? 52.781 -18.606 -10.301 1.00 13.84 88 GLY A CA 1
ATOM 621 C C . GLY A 1 88 ? 53.165 -19.942 -9.679 1.00 13.93 88 GLY A C 1
ATOM 622 O O . GLY A 1 88 ? 52.310 -20.640 -9.135 1.00 14.43 88 GLY A O 1
ATOM 623 N N . LYS A 1 89 ? 54.442 -20.315 -9.746 1.00 13.83 89 LYS A N 1
ATOM 624 C CA . LYS A 1 89 ? 54.862 -21.587 -9.166 1.00 14.51 89 LYS A CA 1
ATOM 625 C C . LYS A 1 89 ? 54.828 -21.523 -7.646 1.00 13.77 89 LYS A C 1
ATOM 626 O O . LYS A 1 89 ? 54.480 -22.497 -6.987 1.00 14.59 89 LYS A O 1
ATOM 632 N N . ASP A 1 90 ? 55.214 -20.379 -7.085 1.00 13.31 90 ASP A N 1
ATOM 633 C CA . ASP A 1 90 ? 55.105 -20.188 -5.645 1.00 13.74 90 ASP A CA 1
ATOM 634 C C . ASP A 1 90 ? 53.638 -20.117 -5.239 1.00 13.07 90 ASP A C 1
ATOM 635 O O . ASP A 1 90 ? 53.244 -20.650 -4.208 1.00 13.84 90 ASP A O 1
ATOM 640 N N . TRP A 1 91 ? 52.834 -19.445 -6.058 1.00 12.04 91 TRP A N 1
ATOM 641 C CA . TRP A 1 91 ? 51.402 -19.325 -5.797 1.00 11.49 91 TRP A CA 1
ATOM 642 C C . TRP A 1 91 ? 50.720 -20.697 -5.685 1.00 11.98 91 TRP A C 1
ATOM 643 O O . TRP A 1 91 ? 49.912 -20.929 -4.789 1.00 12.34 91 TRP A O 1
ATOM 654 N N . THR A 1 92 ? 51.045 -21.607 -6.598 1.00 11.80 92 THR A N 1
ATOM 655 C CA . THR A 1 92 ? 50.459 -22.943 -6.553 1.00 12.25 92 THR A CA 1
ATOM 656 C C . THR A 1 92 ? 50.813 -23.651 -5.242 1.00 12.42 92 THR A C 1
ATOM 657 O O . THR A 1 92 ? 49.972 -24.328 -4.647 1.00 12.59 92 THR A O 1
ATOM 661 N N . ARG A 1 93 ? 52.050 -23.483 -4.782 1.00 13.03 93 ARG A N 1
ATOM 662 C CA . ARG A 1 93 ? 52.436 -24.037 -3.486 1.00 14.15 93 ARG A CA 1
ATOM 663 C C . ARG A 1 93 ? 51.644 -23.397 -2.343 1.00 13.49 93 ARG A C 1
ATOM 664 O O . ARG A 1 93 ? 51.200 -24.092 -1.428 1.00 14.09 93 ARG A O 1
ATOM 672 N N . TRP A 1 94 ? 51.466 -22.076 -2.393 1.00 12.83 94 TRP A N 1
ATOM 673 C CA . TRP A 1 94 ? 50.636 -21.398 -1.403 1.00 11.89 94 TRP A CA 1
ATOM 674 C C . TRP A 1 94 ? 49.225 -22.000 -1.376 1.00 12.08 94 TRP A C 1
ATOM 675 O O . TRP A 1 94 ? 48.701 -22.323 -0.306 1.00 12.61 94 TRP A O 1
ATOM 686 N N . VAL A 1 95 ? 48.613 -22.169 -2.546 1.00 11.57 95 VAL A N 1
ATOM 687 C CA . VAL A 1 95 ? 47.266 -22.737 -2.590 1.00 11.49 95 VAL A CA 1
ATOM 688 C C . VAL A 1 95 ? 47.264 -24.142 -1.970 1.00 11.95 95 VAL A C 1
ATOM 689 O O . VAL A 1 95 ? 46.377 -24.488 -1.190 1.00 12.82 95 VAL A O 1
ATOM 693 N N . ASP A 1 96 ? 48.290 -24.931 -2.289 1.00 12.96 96 ASP A N 1
ATOM 694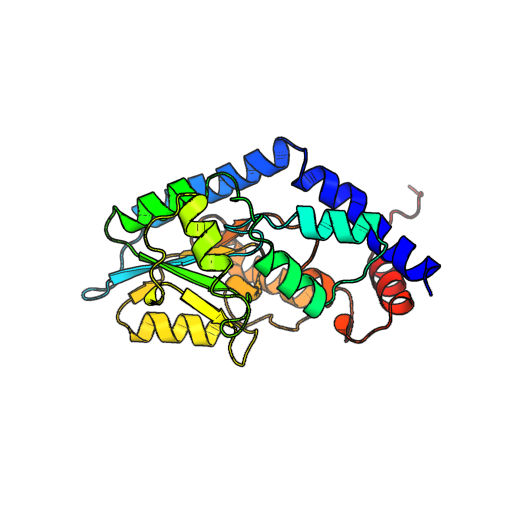 C CA . ASP A 1 96 ? 48.380 -26.303 -1.799 1.00 14.33 96 ASP A CA 1
ATOM 695 C C . ASP A 1 96 ? 48.615 -26.344 -0.284 1.00 14.33 96 ASP A C 1
ATOM 696 O O . ASP A 1 96 ? 48.333 -27.352 0.378 1.00 16.05 96 ASP A O 1
ATOM 701 N N . ALA A 1 97 ? 49.131 -25.250 0.269 1.00 13.71 97 ALA A N 1
ATOM 702 C CA . ALA A 1 97 ? 49.403 -25.187 1.699 1.00 14.37 97 ALA A CA 1
ATOM 703 C C . ALA A 1 97 ? 48.123 -25.175 2.532 1.00 14.09 97 ALA A C 1
ATOM 704 O O . ALA A 1 97 ? 48.161 -25.459 3.730 1.00 14.59 97 ALA A O 1
ATOM 706 N N . ARG A 1 98 ? 46.997 -24.839 1.901 1.00 13.38 98 ARG A N 1
ATOM 707 C CA . ARG A 1 98 ? 45.691 -24.890 2.564 1.00 14.02 98 ARG A CA 1
ATOM 708 C C . ARG A 1 98 ? 45.672 -24.036 3.832 1.00 14.81 98 ARG A C 1
ATOM 709 O O . ARG A 1 98 ? 45.315 -24.499 4.918 1.00 15.44 98 ARG A O 1
ATOM 717 N N . GLN A 1 99 ? 46.053 -22.774 3.666 1.00 13.33 99 GLN A N 1
ATOM 718 C CA . GLN A 1 99 ? 46.087 -21.818 4.765 1.00 13.07 99 GLN A CA 1
ATOM 719 C C . GLN A 1 99 ? 45.304 -20.554 4.416 1.00 12.33 99 GLN A C 1
ATOM 720 O O . GLN A 1 99 ? 45.436 -19.529 5.086 1.00 12.97 99 GLN A O 1
ATOM 726 N N . SER A 1 100 ? 44.488 -20.617 3.367 1.00 11.23 100 SER A N 1
ATOM 727 C CA . SER A 1 100 ? 43.689 -19.457 2.991 1.00 11.21 100 SER A CA 1
ATOM 728 C C . SER A 1 100 ? 42.749 -19.075 4.125 1.00 11.21 100 SER A C 1
ATOM 729 O O . SER A 1 100 ? 42.248 -19.938 4.848 1.00 12.36 100 SER A O 1
ATOM 732 N N . ARG A 1 101 ? 42.499 -17.779 4.267 1.00 10.89 101 ARG A N 1
ATOM 733 C CA . ARG A 1 101 ? 41.519 -17.297 5.232 1.00 11.28 101 ARG A CA 1
ATOM 734 C C . ARG A 1 101 ? 40.309 -16.774 4.461 1.00 10.48 101 ARG A C 1
ATOM 735 O O . ARG A 1 101 ? 40.336 -16.722 3.231 1.00 10.25 101 ARG A O 1
ATOM 743 N N . ALA A 1 102 ? 39.244 -16.413 5.171 1.00 9.59 102 ALA A N 1
ATOM 744 C CA . ALA A 1 102 ? 38.074 -15.825 4.520 1.00 8.89 102 ALA A CA 1
ATOM 745 C C . ALA A 1 102 ? 38.068 -14.311 4.685 1.00 8.53 102 ALA A C 1
ATOM 746 O O . ALA A 1 102 ? 38.399 -13.794 5.755 1.00 10.38 102 ALA A O 1
ATOM 748 N N . VAL A 1 103 ? 37.673 -13.603 3.629 1.00 7.95 103 VAL A N 1
ATOM 749 C CA . VAL A 1 103 ? 37.449 -12.165 3.723 1.00 8.15 103 VAL A CA 1
ATOM 750 C C . VAL A 1 103 ? 36.247 -11.912 4.636 1.00 7.75 103 VAL A C 1
ATOM 751 O O . VAL A 1 103 ? 35.248 -12.620 4.554 1.00 7.97 103 VAL A O 1
ATOM 755 N N . PRO A 1 104 ? 36.339 -10.918 5.532 1.00 7.93 104 PRO A N 1
ATOM 756 C CA . PRO A 1 104 ? 35.220 -10.686 6.463 1.00 8.14 104 PRO A CA 1
ATOM 757 C C . PRO A 1 104 ? 33.896 -10.457 5.734 1.00 8.00 104 PRO A C 1
ATOM 758 O O . PRO A 1 104 ? 33.845 -9.741 4.737 1.00 8.88 104 PRO A O 1
ATOM 762 N N . GLY A 1 105 ? 32.835 -11.086 6.237 1.00 7.45 105 GLY A N 1
ATOM 763 C CA . GLY A 1 105 ? 31.507 -10.965 5.657 1.00 7.84 105 GLY A CA 1
ATOM 764 C C . GLY A 1 105 ? 31.215 -11.896 4.488 1.00 7.25 105 GLY A C 1
ATOM 765 O O . GLY A 1 105 ? 30.054 -12.103 4.150 1.00 8.34 105 GLY A O 1
ATOM 766 N N . ALA A 1 106 ? 32.243 -12.484 3.875 1.00 7.60 106 ALA A N 1
ATOM 767 C CA . ALA A 1 106 ? 32.059 -13.251 2.640 1.00 7.63 106 ALA A CA 1
ATOM 768 C C . ALA A 1 106 ? 31.277 -14.539 2.852 1.00 7.74 106 ALA A C 1
ATOM 769 O O . ALA A 1 106 ? 30.381 -14.853 2.076 1.00 8.23 106 ALA A O 1
ATOM 771 N N . VAL A 1 107 ? 31.635 -15.303 3.882 1.00 7.52 107 VAL A N 1
ATOM 772 C CA . VAL A 1 107 ? 30.974 -16.585 4.121 1.00 8.01 107 VAL A CA 1
ATOM 773 C C . VAL A 1 107 ? 29.487 -16.365 4.412 1.00 8.23 107 VAL A C 1
ATOM 774 O O . VAL A 1 107 ? 28.625 -17.067 3.871 1.00 8.67 107 VAL A O 1
ATOM 778 N N . GLU A 1 108 ? 29.179 -15.377 5.250 1.00 8.33 108 GLU A N 1
ATOM 779 C CA . GLU A 1 108 ? 27.788 -15.098 5.604 1.00 9.11 108 GLU A CA 1
ATOM 780 C C . GLU A 1 108 ? 26.979 -14.694 4.378 1.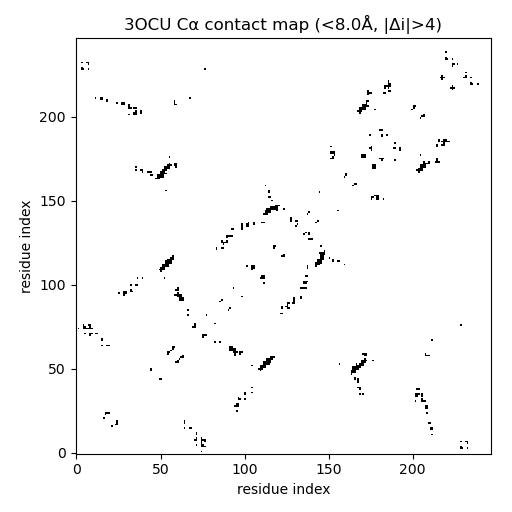00 8.59 108 GLU A C 1
ATOM 781 O O . GLU A 1 108 ? 25.852 -15.162 4.180 1.00 8.89 108 GLU A O 1
ATOM 787 N N . PHE A 1 109 ? 27.545 -13.830 3.539 1.00 8.27 109 PHE A N 1
ATOM 788 C CA . PHE A 1 109 ? 26.842 -13.417 2.325 1.00 7.83 109 PHE A CA 1
ATOM 789 C C . PHE A 1 109 ? 26.644 -14.614 1.385 1.00 7.55 109 PHE A C 1
ATOM 790 O O . PHE A 1 109 ? 25.540 -14.850 0.876 1.00 8.38 109 PHE A O 1
ATOM 798 N N . ASN A 1 110 ? 27.715 -15.373 1.165 1.00 7.51 110 ASN A N 1
ATOM 799 C CA . ASN A 1 110 ? 27.669 -16.553 0.310 1.00 7.99 110 ASN A CA 1
ATOM 800 C C . ASN A 1 110 ? 26.556 -17.499 0.759 1.00 7.94 110 ASN A C 1
ATOM 801 O O . ASN A 1 110 ? 25.722 -17.952 -0.040 1.00 8.25 110 ASN A O 1
ATOM 806 N N . ASN A 1 111 ? 26.547 -17.809 2.046 1.00 8.14 111 ASN A N 1
ATOM 807 C CA . ASN A 1 111 ? 25.604 -18.791 2.546 1.00 8.29 111 ASN A CA 1
ATOM 808 C C . ASN A 1 111 ? 24.175 -18.246 2.532 1.00 8.83 111 ASN A C 1
ATOM 809 O O . ASN A 1 111 ? 23.220 -19.006 2.339 1.00 9.24 111 ASN A O 1
ATOM 814 N N . TYR A 1 112 ? 24.029 -16.932 2.724 1.00 8.51 112 TYR A N 1
ATOM 815 C CA . TYR A 1 112 ? 22.719 -16.297 2.654 1.00 9.04 112 TYR A CA 1
ATOM 816 C C . TYR A 1 112 ? 22.145 -16.397 1.234 1.00 8.15 112 TYR A C 1
ATOM 817 O O . TYR A 1 112 ? 21.003 -16.819 1.042 1.00 8.61 112 TYR A O 1
ATOM 826 N N . VAL A 1 113 ? 22.946 -16.050 0.233 1.00 8.20 113 VAL A N 1
ATOM 827 C CA . VAL A 1 113 ? 22.496 -16.166 -1.147 1.00 8.51 113 VAL A CA 1
ATOM 828 C C . VAL A 1 113 ? 22.044 -17.591 -1.437 1.00 8.52 113 VAL A C 1
ATOM 829 O O . VAL A 1 113 ? 20.964 -17.817 -1.991 1.00 9.25 113 VAL A O 1
ATOM 833 N N . ASN A 1 114 ? 22.870 -18.555 -1.048 1.00 8.71 114 ASN A N 1
ATOM 834 C CA . ASN A 1 114 ? 22.604 -19.946 -1.381 1.00 8.52 114 ASN A CA 1
ATOM 835 C C . ASN A 1 114 ? 21.384 -20.522 -0.664 1.00 8.91 114 ASN A C 1
ATOM 836 O O . ASN A 1 114 ? 20.831 -21.531 -1.109 1.00 9.53 114 ASN A O 1
ATOM 841 N N . SER A 1 115 ? 20.977 -19.886 0.437 1.00 9.48 115 SER A N 1
ATOM 842 C CA . SER A 1 115 ? 19.788 -20.315 1.179 1.00 9.97 115 SER A CA 1
ATOM 843 C C . SER A 1 115 ? 18.555 -19.468 0.896 1.00 10.39 115 SER A C 1
ATOM 844 O O . SER A 1 115 ? 17.495 -19.704 1.484 1.00 11.05 115 SER A O 1
ATOM 847 N N . HIS A 1 116 ? 18.689 -18.497 -0.006 1.00 10.01 116 HIS A N 1
ATOM 848 C CA . HIS A 1 116 ? 17.583 -17.600 -0.335 1.00 9.86 116 HIS A CA 1
ATOM 849 C C . HIS A 1 116 ? 17.345 -17.511 -1.832 1.00 10.66 116 HIS A C 1
ATOM 850 O O . HIS A 1 116 ? 17.244 -16.431 -2.415 1.00 11.73 116 HIS A O 1
ATOM 857 N N . ASN A 1 117 ? 17.242 -18.686 -2.441 1.00 11.59 117 ASN A N 1
ATOM 858 C CA . ASN A 1 117 ? 16.825 -18.813 -3.829 1.00 13.13 117 ASN A CA 1
ATOM 859 C C . ASN A 1 117 ? 17.831 -18.256 -4.824 1.00 11.90 117 ASN A C 1
ATOM 860 O O . ASN A 1 117 ? 17.469 -17.869 -5.936 1.00 13.76 117 ASN A O 1
ATOM 865 N N . GLY A 1 118 ? 19.096 -18.212 -4.424 1.00 9.90 118 GLY A N 1
ATOM 866 C CA . GLY A 1 118 ? 20.157 -17.857 -5.343 1.00 10.44 118 GLY A CA 1
ATOM 867 C C . GLY A 1 118 ? 21.243 -18.910 -5.383 1.00 9.99 118 GLY A C 1
ATOM 868 O O . GLY A 1 118 ? 21.222 -19.877 -4.616 1.00 10.34 118 GLY A O 1
ATOM 869 N N . LYS A 1 119 ? 22.215 -18.714 -6.269 1.00 9.47 119 LYS A N 1
ATOM 870 C CA . LYS A 1 119 ? 23.396 -19.573 -6.305 1.00 9.23 119 LYS A CA 1
ATOM 871 C C . LYS A 1 119 ? 24.609 -18.701 -6.577 1.00 8.60 119 LYS A C 1
ATOM 872 O O . LYS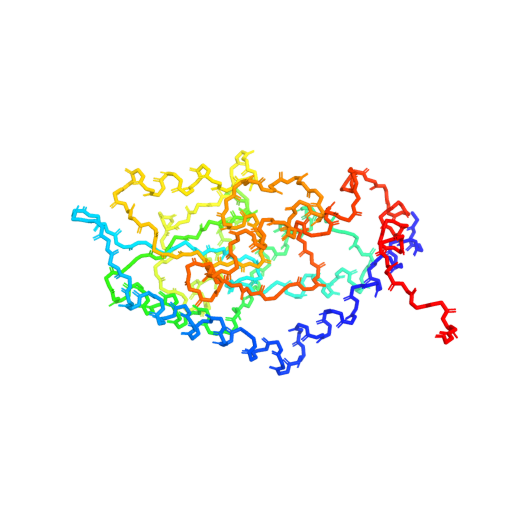 A 1 119 ? 24.613 -17.921 -7.529 1.00 8.89 119 LYS A O 1
ATOM 878 N N . VAL A 1 120 ? 25.623 -18.818 -5.724 1.00 8.20 120 VAL A N 1
ATOM 879 C CA . VAL A 1 120 ? 26.907 -18.162 -5.964 1.00 8.50 120 VAL A CA 1
ATOM 880 C C . VAL A 1 120 ? 27.789 -19.054 -6.830 1.00 8.46 120 VAL A C 1
ATOM 881 O O . VAL A 1 120 ? 27.985 -20.236 -6.530 1.00 9.60 120 VAL A O 1
ATOM 885 N N . PHE A 1 121 ? 28.304 -18.494 -7.917 1.00 8.06 121 PHE A N 1
ATOM 886 C CA . PHE A 1 121 ? 29.300 -19.169 -8.739 1.00 8.24 121 PHE A CA 1
ATOM 887 C C . PHE A 1 121 ? 30.641 -18.487 -8.555 1.00 7.70 121 PHE A C 1
ATOM 888 O O . PHE A 1 121 ? 30.721 -17.261 -8.570 1.00 8.87 121 PHE A O 1
ATOM 896 N N . TYR A 1 122 ? 31.690 -19.287 -8.376 1.00 7.88 122 TYR A N 1
ATOM 897 C CA . TYR A 1 122 ? 33.031 -18.768 -8.092 1.00 8.16 122 TYR A CA 1
ATOM 898 C C . TYR A 1 122 ? 33.799 -18.683 -9.394 1.00 7.98 122 TYR A C 1
ATOM 899 O O . TYR A 1 122 ? 34.206 -19.706 -9.942 1.00 9.48 122 TYR A O 1
ATOM 908 N N . VAL A 1 123 ? 33.959 -17.467 -9.905 1.00 7.80 123 VAL A N 1
ATOM 909 C CA . VAL A 1 123 ? 34.689 -17.266 -11.149 1.00 8.37 123 VAL A CA 1
ATOM 910 C C . VAL A 1 123 ? 36.015 -16.637 -10.770 1.00 7.91 123 VAL A C 1
ATOM 911 O O . VAL A 1 123 ? 36.087 -15.461 -10.391 1.00 8.44 123 VAL A O 1
ATOM 915 N N . THR A 1 124 ? 37.062 -17.452 -10.850 1.00 8.59 124 THR A N 1
ATOM 916 C CA . THR A 1 124 ? 38.324 -17.160 -10.197 1.00 9.24 124 THR A CA 1
ATOM 917 C C . THR A 1 124 ? 39.484 -17.615 -11.048 1.00 8.51 124 THR A C 1
ATOM 918 O O . THR A 1 124 ? 39.376 -18.610 -11.777 1.00 9.31 124 THR A O 1
ATOM 922 N N . ASN A 1 125 ? 40.604 -16.905 -10.941 1.00 8.67 125 ASN A N 1
ATOM 923 C CA . ASN A 1 125 ? 41.809 -17.322 -11.648 1.00 9.36 125 ASN A CA 1
ATOM 924 C C . ASN A 1 125 ? 42.771 -18.186 -10.839 1.00 9.35 125 ASN A C 1
ATOM 925 O O . ASN A 1 125 ? 43.924 -18.376 -11.227 1.00 11.82 125 ASN A O 1
ATOM 930 N N . ARG A 1 126 ? 42.284 -18.766 -9.745 1.00 9.03 126 ARG A N 1
ATOM 931 C CA . ARG A 1 126 ? 42.924 -19.994 -9.285 1.00 10.02 126 ARG A CA 1
ATOM 932 C C . ARG A 1 126 ? 42.808 -21.019 -10.415 1.00 10.56 126 ARG A C 1
ATOM 933 O O . ARG A 1 126 ? 41.823 -21.026 -11.159 1.00 11.42 126 ARG A O 1
ATOM 941 N N . LYS A 1 127 ? 43.813 -21.879 -10.550 1.00 11.55 127 LYS A N 1
ATOM 942 C CA . LYS A 1 127 ? 43.907 -22.748 -11.715 1.00 12.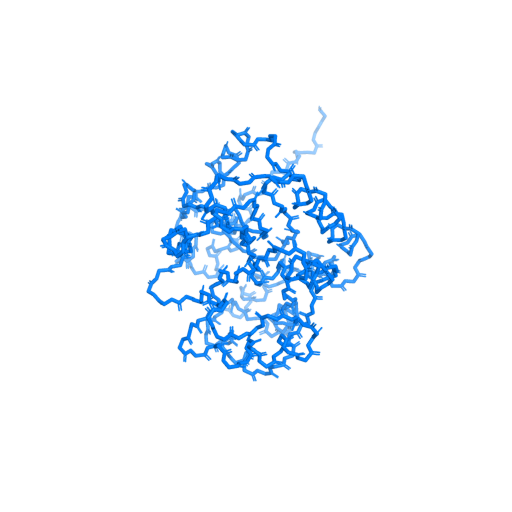84 127 LYS A CA 1
ATOM 943 C C . LYS A 1 127 ? 43.122 -24.045 -11.524 1.00 12.43 127 LYS A C 1
ATOM 944 O O . LYS A 1 127 ? 43.310 -24.754 -10.537 1.00 13.59 127 LYS A O 1
ATOM 950 N N . ASP A 1 128 ? 42.238 -24.346 -12.469 1.00 12.67 128 ASP A N 1
ATOM 951 C CA . ASP A 1 128 ? 41.396 -25.529 -12.364 1.00 13.54 128 ASP A CA 1
ATOM 952 C C . ASP A 1 128 ? 42.206 -26.809 -12.188 1.00 13.35 128 ASP A C 1
ATOM 953 O O . ASP A 1 128 ? 41.847 -27.670 -11.392 1.00 14.91 128 ASP A O 1
ATOM 958 N N . SER A 1 129 ? 43.303 -26.936 -12.923 1.00 13.18 129 SER A N 1
ATOM 959 C CA . SER A 1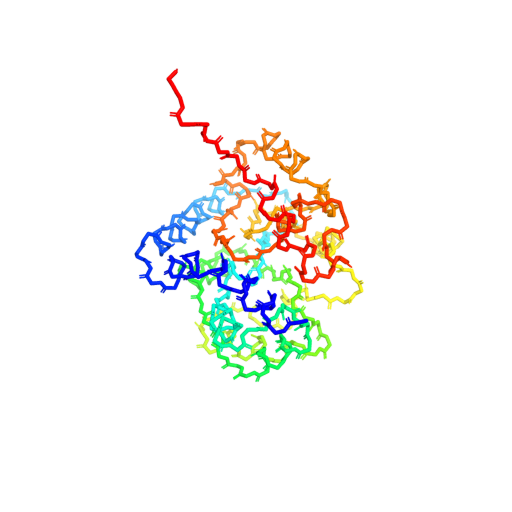 129 ? 44.019 -28.210 -12.966 1.00 13.81 129 SER A CA 1
ATOM 960 C C . SER A 1 129 ? 44.931 -28.480 -11.777 1.00 15.15 129 SER A C 1
ATOM 961 O O . SER A 1 129 ? 45.170 -29.637 -11.447 1.00 18.44 129 SER A O 1
ATOM 964 N N . THR A 1 130 ? 45.458 -27.433 -11.147 1.00 12.75 130 THR A N 1
ATOM 965 C CA . THR A 1 130 ? 46.473 -27.604 -10.105 1.00 13.12 130 THR A CA 1
ATOM 966 C C . THR A 1 130 ? 46.100 -26.987 -8.758 1.00 13.65 130 THR A C 1
ATOM 967 O O . THR A 1 130 ? 46.743 -27.277 -7.754 1.00 16.04 130 THR A O 1
ATOM 971 N N . GLU A 1 131 ? 45.083 -26.126 -8.740 1.00 11.71 131 GLU A N 1
ATOM 972 C CA . GLU A 1 131 ? 44.769 -25.343 -7.544 1.00 11.77 131 GLU A CA 1
ATOM 973 C C . GLU A 1 131 ? 43.353 -25.599 -7.014 1.00 12.50 131 GLU A C 1
ATOM 974 O O . GLU A 1 131 ? 42.936 -25.020 -6.014 1.00 14.01 131 GLU A O 1
ATOM 980 N N . LYS A 1 132 ? 42.609 -26.472 -7.678 1.00 12.09 132 LYS A N 1
ATOM 981 C CA . LYS A 1 132 ? 41.229 -26.707 -7.279 1.00 12.76 132 LYS A CA 1
ATOM 982 C C . LYS A 1 132 ? 41.090 -27.436 -5.941 1.00 12.06 132 LYS A C 1
ATOM 983 O O . LYS A 1 132 ? 40.253 -27.074 -5.122 1.00 12.66 132 LYS A O 1
ATOM 989 N N . SER A 1 133 ? 41.896 -28.469 -5.709 1.00 13.01 133 SER A N 1
ATOM 990 C CA A SER A 1 133 ? 41.719 -29.248 -4.490 0.61 13.98 133 SER A CA 1
ATOM 991 C CA B SER A 1 133 ? 41.793 -29.266 -4.485 0.39 13.50 133 SER A CA 1
ATOM 992 C C . SER A 1 133 ? 41.968 -28.429 -3.219 1.00 12.78 133 SER A C 1
ATOM 993 O O . SER A 1 133 ? 41.188 -28.524 -2.269 1.00 12.61 133 SER A O 1
ATOM 998 N N . GLY A 1 134 ? 43.015 -27.611 -3.201 1.00 12.25 134 GLY A N 1
ATOM 999 C CA . GLY A 1 134 ? 43.264 -26.775 -2.042 1.00 12.67 134 GLY A CA 1
ATOM 1000 C C . GLY A 1 134 ? 42.166 -25.743 -1.837 1.00 12.56 134 GLY A C 1
ATOM 1001 O O . GLY A 1 134 ? 41.772 -25.449 -0.706 1.00 12.68 134 GLY A O 1
ATOM 1002 N N . THR A 1 135 ? 41.663 -25.198 -2.940 1.00 11.71 135 THR A N 1
ATOM 1003 C CA . THR A 1 135 ? 40.597 -24.201 -2.890 1.00 11.88 135 THR A CA 1
ATOM 1004 C C . THR A 1 135 ? 39.345 -24.779 -2.240 1.00 11.37 135 THR A C 1
ATOM 1005 O O . THR A 1 135 ? 38.762 -24.177 -1.336 1.00 12.27 135 THR A O 1
ATOM 1009 N N . ILE A 1 136 ? 38.926 -25.945 -2.709 1.00 12.00 136 ILE A N 1
ATOM 1010 C CA . ILE A 1 136 ? 37.716 -26.562 -2.183 1.00 12.62 136 ILE A CA 1
ATOM 1011 C C . ILE A 1 136 ? 37.905 -26.964 -0.722 1.00 12.40 136 ILE A C 1
ATOM 1012 O O . ILE A 1 136 ? 37.028 -26.746 0.113 1.00 12.90 136 ILE A O 1
ATOM 1017 N N . ASP A 1 137 ? 39.066 -27.519 -0.396 1.00 12.69 137 ASP A N 1
ATOM 1018 C CA . ASP A 1 137 ? 39.310 -27.893 0.982 1.00 13.52 137 ASP A CA 1
ATOM 1019 C C . ASP A 1 137 ? 39.263 -26.686 1.923 1.00 12.47 137 ASP A C 1
ATOM 1020 O O . ASP A 1 137 ? 38.618 -26.724 2.974 1.00 13.02 137 ASP A O 1
ATOM 1025 N N . ASP A 1 138 ? 39.953 -25.616 1.545 1.00 11.46 138 ASP A N 1
ATOM 1026 C CA . ASP A 1 138 ? 39.946 -24.400 2.353 1.00 11.90 138 ASP A CA 1
ATOM 1027 C C . ASP A 1 138 ? 38.533 -23.827 2.490 1.00 10.97 138 ASP A C 1
ATOM 1028 O O . ASP A 1 138 ? 38.123 -23.438 3.582 1.00 11.53 138 ASP A O 1
ATOM 1033 N N . MET A 1 139 ? 37.781 -23.777 1.394 1.00 10.05 139 MET A N 1
ATOM 1034 C CA . MET A 1 139 ? 36.445 -23.194 1.475 1.00 9.76 139 MET A CA 1
ATOM 1035 C C . MET A 1 139 ? 35.508 -24.004 2.364 1.00 9.88 139 MET A C 1
ATOM 1036 O O . MET A 1 139 ? 34.700 -23.432 3.103 1.00 10.45 139 MET A O 1
ATOM 1041 N N . LYS A 1 140 ? 35.608 -25.330 2.298 1.00 9.82 140 LYS A N 1
ATOM 1042 C CA . LYS A 1 140 ? 34.837 -26.162 3.222 1.00 11.37 140 LYS A CA 1
ATOM 1043 C C . LYS A 1 140 ? 35.192 -25.849 4.676 1.00 11.72 140 LYS A C 1
ATOM 1044 O O . LYS A 1 140 ? 34.315 -25.647 5.517 1.00 13.01 140 LYS A O 1
ATOM 1050 N N . ARG A 1 141 ? 36.486 -25.793 4.963 1.00 12.22 141 ARG A N 1
ATOM 1051 C CA . ARG A 1 141 ? 36.960 -25.539 6.318 1.00 13.74 141 ARG A CA 1
ATOM 1052 C C . ARG A 1 141 ? 36.511 -24.155 6.806 1.00 13.58 141 ARG A C 1
ATOM 1053 O O . ARG A 1 141 ? 36.130 -23.977 7.969 1.00 15.56 141 ARG A O 1
ATOM 1061 N N . LEU A 1 142 ? 36.535 -23.180 5.904 1.00 11.04 142 LEU A N 1
ATOM 1062 C CA . LEU A 1 142 ? 36.193 -21.808 6.250 1.00 11.00 142 LEU A CA 1
ATOM 1063 C C . LEU A 1 142 ? 34.694 -21.587 6.434 1.00 11.25 142 LEU A C 1
ATOM 1064 O O . LEU A 1 142 ? 34.282 -20.524 6.886 1.00 13.67 142 LEU A O 1
ATOM 1069 N N . GLY A 1 143 ? 33.884 -22.584 6.083 1.00 10.22 143 GLY A N 1
ATOM 1070 C CA . GLY A 1 143 ? 32.456 -22.536 6.349 1.00 10.01 143 GLY A CA 1
ATOM 1071 C C . GLY A 1 143 ? 31.560 -22.184 5.177 1.00 9.43 143 GLY A C 1
ATOM 1072 O O . GLY A 1 143 ? 30.358 -22.005 5.362 1.00 9.89 143 GLY A O 1
ATOM 1073 N N . PHE A 1 144 ? 32.116 -22.072 3.975 1.00 8.86 144 PHE A N 1
ATOM 1074 C CA . PHE A 1 144 ? 31.288 -21.787 2.800 1.00 8.78 144 PHE A CA 1
ATOM 1075 C C . PHE A 1 144 ? 30.368 -22.965 2.482 1.00 9.75 144 PHE A C 1
ATOM 1076 O O . PHE A 1 144 ? 30.816 -24.116 2.447 1.00 11.74 144 PHE A O 1
ATOM 1084 N N . ASN A 1 145 ? 29.089 -22.673 2.256 1.00 9.87 145 ASN A N 1
ATOM 1085 C CA . ASN A 1 145 ? 28.134 -23.645 1.714 1.00 10.76 145 ASN A CA 1
ATOM 1086 C C . ASN A 1 145 ? 28.139 -23.563 0.194 1.00 9.68 145 ASN A C 1
ATOM 1087 O O . ASN A 1 145 ? 28.458 -22.523 -0.370 1.00 10.70 145 ASN A O 1
ATOM 1092 N N . GLY A 1 146 ? 27.778 -24.652 -0.474 1.00 9.95 146 GLY A N 1
ATOM 1093 C CA . GLY A 1 146 ? 27.661 -24.638 -1.916 1.00 10.69 146 GLY A CA 1
ATOM 1094 C C . GLY A 1 146 ? 28.973 -24.774 -2.656 1.00 11.03 146 GLY A C 1
ATOM 1095 O O . GLY A 1 146 ? 29.116 -24.252 -3.767 1.00 12.98 146 GLY A O 1
ATOM 1096 N N . VAL A 1 147 ? 29.944 -25.466 -2.066 1.00 10.87 147 VAL A N 1
ATOM 1097 C CA . VAL A 1 147 ? 31.254 -25.580 -2.719 1.00 11.82 147 VAL A CA 1
ATOM 1098 C C . VAL A 1 147 ? 31.474 -26.930 -3.393 1.00 14.25 147 VAL A C 1
ATOM 1099 O O . VAL A 1 147 ? 32.585 -27.465 -3.424 1.00 16.23 147 VAL A O 1
ATOM 1103 N N . GLU A 1 148 ? 30.404 -27.451 -3.972 1.00 15.80 148 GLU A N 1
ATOM 1104 C CA . GLU A 1 148 ? 30.527 -28.587 -4.869 1.00 17.05 148 GLU A CA 1
ATOM 1105 C C . GLU A 1 148 ? 31.250 -28.136 -6.146 1.00 17.63 148 GLU A C 1
ATOM 1106 O O . GLU A 1 148 ? 31.276 -26.949 -6.475 1.00 16.57 148 GLU A O 1
ATOM 1112 N N . GLU A 1 149 ? 31.850 -29.076 -6.866 1.00 19.65 149 GLU A N 1
ATOM 1113 C CA . GLU A 1 149 ? 32.694 -28.712 -8.004 1.00 22.35 149 GLU A CA 1
ATOM 1114 C C . GLU A 1 149 ? 31.977 -27.891 -9.074 1.00 22.05 149 GLU A C 1
ATOM 1115 O O . GLU A 1 149 ? 32.585 -27.026 -9.707 1.00 21.89 149 GLU A O 1
ATOM 1121 N N . SER A 1 150 ? 30.685 -28.129 -9.257 1.00 21.27 150 SER A N 1
ATOM 1122 C CA . SER A 1 150 ? 29.943 -27.432 -10.306 1.00 21.88 150 SER A CA 1
ATOM 1123 C C . SER A 1 150 ? 29.679 -25.951 -10.004 1.00 19.21 150 SER A C 1
ATOM 1124 O O . SER A 1 150 ? 29.204 -25.217 -10.870 1.00 20.89 150 SER A O 1
ATOM 1127 N N . ALA A 1 151 ? 29.975 -25.515 -8.783 1.00 14.90 151 ALA A N 1
ATOM 1128 C CA . ALA A 1 151 ? 29.849 -24.093 -8.445 1.00 12.06 151 ALA A CA 1
ATOM 1129 C C . ALA A 1 151 ? 31.060 -23.308 -8.932 1.00 10.01 151 ALA A C 1
ATOM 1130 O O . ALA A 1 151 ? 31.034 -22.081 -8.950 1.00 10.54 151 ALA A O 1
ATOM 1132 N N . PHE A 1 152 ? 32.126 -24.020 -9.292 1.00 10.43 152 PHE A N 1
ATOM 1133 C CA . PHE A 1 152 ? 33.407 -23.393 -9.602 1.00 10.42 152 PHE A CA 1
ATOM 1134 C C . PHE A 1 152 ? 33.664 -23.237 -11.084 1.00 10.46 152 PHE A C 1
ATOM 1135 O O . PHE A 1 152 ? 33.472 -24.173 -11.870 1.00 11.49 152 PHE A O 1
ATOM 1143 N N . TYR A 1 153 ? 34.139 -22.050 -11.440 1.00 10.71 153 TYR A N 1
ATOM 1144 C CA . TYR A 1 153 ? 34.639 -21.761 -12.774 1.00 10.74 153 TYR A CA 1
ATOM 1145 C C . TYR A 1 153 ? 36.066 -21.235 -12.633 1.00 10.41 153 TYR A C 1
ATOM 1146 O O . TYR A 1 153 ? 36.330 -20.034 -12.781 1.00 10.11 153 TYR A O 1
ATOM 1155 N N . LEU A 1 154 ? 36.981 -22.151 -12.318 1.00 10.93 154 LEU A N 1
ATOM 1156 C CA . LEU A 1 154 ? 38.392 -21.827 -12.182 1.00 11.23 154 LEU A CA 1
ATOM 1157 C C . LEU A 1 154 ? 39.035 -21.647 -13.551 1.00 11.55 154 LEU A C 1
ATOM 1158 O O . LEU A 1 154 ? 38.471 -22.036 -14.579 1.00 12.50 154 LEU A O 1
ATOM 1163 N N . LYS A 1 155 ? 40.228 -21.060 -13.563 1.00 11.30 155 LYS A N 1
ATOM 1164 C CA . LYS A 1 155 ? 40.903 -20.769 -14.814 1.00 12.27 155 LYS A CA 1
ATOM 1165 C C . LYS A 1 155 ? 41.322 -22.034 -15.546 1.00 13.53 155 LYS A C 1
ATOM 1166 O O . LYS A 1 155 ? 41.929 -22.936 -14.969 1.00 13.92 155 LYS A O 1
ATOM 1172 N N . LYS A 1 156 ? 41.004 -22.072 -16.832 1.00 15.57 156 LYS A N 1
ATOM 1173 C CA . LYS A 1 156 ? 41.491 -23.114 -17.717 1.00 19.66 156 LYS A CA 1
ATOM 1174 C C . LYS A 1 156 ? 42.456 -22.458 -18.705 1.00 23.45 156 LYS A C 1
ATOM 1175 O O . LYS A 1 156 ? 43.644 -22.333 -18.407 1.00 26.31 156 LYS A O 1
ATOM 1181 N N . ASP A 1 157 ? 41.949 -21.984 -19.839 1.00 24.15 157 ASP A N 1
ATOM 1182 C CA . ASP A 1 157 ? 42.812 -21.436 -20.888 1.00 26.33 157 ASP A CA 1
ATOM 1183 C C . ASP A 1 157 ? 42.913 -19.906 -20.909 1.00 26.77 157 ASP A C 1
ATOM 1184 O O . ASP A 1 157 ? 43.894 -19.352 -21.408 1.00 29.27 157 ASP A O 1
ATOM 1186 N N . LYS A 1 158 ? 41.903 -19.224 -20.388 1.00 24.25 158 LYS A N 1
ATOM 1187 C CA . LYS A 1 158 ? 41.855 -17.763 -20.471 1.00 22.76 158 LYS A CA 1
ATOM 1188 C C . LYS A 1 158 ? 41.739 -17.116 -19.095 1.00 19.27 158 LYS A C 1
ATOM 1189 O O . LYS A 1 158 ? 40.935 -17.548 -18.273 1.00 18.86 158 LYS A O 1
ATOM 1192 N N . SER A 1 159 ? 42.524 -16.069 -18.855 1.00 17.21 159 SER A N 1
ATOM 1193 C CA . SER A 1 159 ? 42.407 -15.307 -17.612 1.00 15.78 159 SER A CA 1
ATOM 1194 C C . SER A 1 159 ? 41.224 -14.334 -17.641 1.00 13.19 159 SER A C 1
ATOM 1195 O O . SER A 1 159 ? 40.644 -14.028 -16.598 1.00 13.27 159 SER A O 1
ATOM 1198 N N . ALA A 1 160 ? 40.872 -13.838 -18.824 1.00 12.42 160 ALA A N 1
ATOM 1199 C CA . ALA A 1 160 ? 39.691 -12.985 -18.938 1.00 12.09 160 ALA A CA 1
ATOM 1200 C C . ALA A 1 160 ? 38.452 -13.802 -18.569 1.00 12.07 160 ALA A C 1
ATOM 1201 O O . ALA A 1 160 ? 38.347 -14.968 -18.951 1.00 13.88 160 ALA A O 1
ATOM 1203 N N . LYS A 1 161 ? 37.520 -13.193 -17.838 1.00 10.94 161 LYS A N 1
ATOM 1204 C CA . LYS A 1 161 ? 36.440 -13.938 -17.179 1.00 10.23 161 LYS A CA 1
ATOM 1205 C C . LYS A 1 161 ? 35.095 -13.926 -17.895 1.00 10.13 161 LYS A C 1
ATOM 1206 O O . LYS A 1 161 ? 34.209 -14.710 -17.542 1.00 10.64 161 LYS A O 1
ATOM 1212 N N . ALA A 1 162 ? 34.922 -13.061 -18.893 1.00 11.00 162 ALA A N 1
ATOM 1213 C CA . ALA A 1 162 ? 33.599 -12.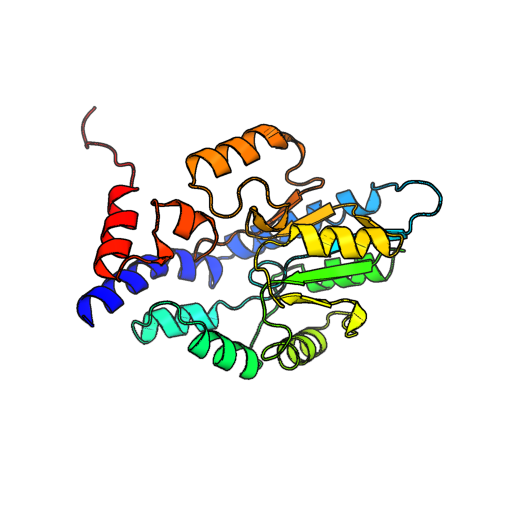909 -19.503 1.00 12.11 162 ALA A CA 1
ATOM 1214 C C . ALA A 1 162 ? 33.046 -14.208 -20.088 1.00 11.81 162 ALA A C 1
ATOM 1215 O O . ALA A 1 162 ? 31.844 -14.453 -20.019 1.00 12.44 162 ALA A O 1
ATOM 1217 N N . ALA A 1 163 ? 33.906 -15.040 -20.667 1.00 12.69 163 ALA A N 1
ATOM 1218 C CA . ALA A 1 163 ? 33.427 -16.292 -21.260 1.00 13.17 163 ALA A CA 1
ATOM 1219 C C . ALA A 1 163 ? 32.824 -17.209 -20.193 1.00 12.93 163 ALA A C 1
ATOM 1220 O O . ALA A 1 163 ? 31.826 -17.895 -20.438 1.00 12.97 163 ALA A O 1
ATOM 1222 N N . ARG A 1 164 ? 33.412 -17.206 -19.001 1.00 11.73 164 ARG A N 1
ATOM 1223 C CA . ARG A 1 164 ? 32.853 -17.985 -17.902 1.00 11.32 164 ARG A CA 1
ATOM 1224 C C . ARG A 1 164 ? 31.509 -17.423 -17.428 1.00 11.41 164 ARG A C 1
ATOM 1225 O O . ARG A 1 164 ? 30.590 -18.187 -17.108 1.00 11.99 164 ARG A O 1
ATOM 1233 N N . PHE A 1 165 ? 31.372 -16.098 -17.410 1.00 10.94 165 PHE A N 1
ATOM 1234 C CA . PHE A 1 165 ? 30.073 -15.506 -17.081 1.00 10.75 165 PHE A CA 1
ATOM 1235 C C . PHE A 1 165 ? 29.025 -15.998 -18.078 1.00 12.00 165 PHE A C 1
ATOM 1236 O O . PHE A 1 165 ? 27.899 -16.329 -17.700 1.00 12.28 165 PHE A O 1
ATOM 1244 N N . ALA A 1 166 ? 29.391 -16.021 -19.358 1.00 12.61 166 ALA A N 1
ATOM 1245 C CA . ALA A 1 166 ? 28.475 -16.486 -20.394 1.00 14.36 166 ALA A CA 1
ATOM 1246 C C . ALA A 1 166 ? 28.088 -17.958 -20.209 1.00 14.21 166 ALA A C 1
ATOM 1247 O O . ALA A 1 166 ? 26.946 -18.342 -20.475 1.00 15.33 166 ALA A O 1
ATOM 1249 N N . GLU A 1 167 ? 29.023 -18.784 -19.746 1.00 13.28 167 GLU A N 1
ATOM 1250 C CA . GLU A 1 167 ? 28.711 -20.192 -19.484 1.00 14.39 167 GLU A CA 1
ATOM 1251 C C . GLU A 1 167 ? 27.620 -20.319 -18.426 1.00 13.64 167 GLU A C 1
ATOM 1252 O O . GLU A 1 167 ? 26.728 -21.159 -18.533 1.00 14.69 167 GLU A O 1
ATOM 1258 N N . ILE A 1 168 ? 27.719 -19.500 -17.384 1.00 12.72 168 ILE A N 1
ATOM 1259 C CA . ILE A 1 168 ? 26.748 -19.507 -16.305 1.00 13.13 168 ILE A CA 1
ATOM 1260 C C . ILE A 1 168 ? 25.366 -19.122 -16.837 1.00 13.84 168 ILE A C 1
ATOM 1261 O O . ILE A 1 168 ? 24.364 -19.776 -16.531 1.00 14.80 168 ILE A O 1
ATOM 1266 N N . GLU A 1 169 ? 25.319 -18.076 -17.657 1.00 14.92 169 GLU A N 1
ATOM 1267 C CA . GLU A 1 169 ? 24.062 -17.636 -18.260 1.00 16.99 169 GLU A CA 1
ATOM 1268 C C . GLU A 1 169 ? 23.452 -18.725 -19.151 1.00 17.81 169 GLU A C 1
ATOM 1269 O O . GLU A 1 169 ? 22.230 -18.898 -19.188 1.00 18.77 169 GLU A O 1
ATOM 1275 N N . LYS A 1 170 ? 24.301 -19.470 -19.850 1.00 18.16 170 LYS A N 1
ATOM 1276 C CA . LYS A 1 170 ? 23.839 -20.548 -20.717 1.00 19.22 170 LYS A CA 1
ATOM 1277 C C . LYS A 1 170 ? 23.186 -21.676 -19.922 1.00 19.48 170 LYS A C 1
ATOM 1278 O O . LYS A 1 170 ? 22.398 -22.449 -20.473 1.00 21.96 170 LYS A O 1
ATOM 1280 N N . GLN A 1 171 ? 23.506 -21.764 -18.634 1.00 18.89 171 GLN A N 1
ATOM 1281 C CA . GLN A 1 171 ? 22.910 -22.775 -17.764 1.00 18.36 171 GLN A CA 1
ATOM 1282 C C . GLN A 1 171 ? 21.564 -22.344 -17.177 1.00 19.45 171 GLN A C 1
ATOM 1283 O O . GLN A 1 171 ? 21.022 -23.024 -16.308 1.00 21.27 171 GLN A O 1
ATOM 1289 N N . GLY A 1 172 ? 21.033 -21.217 -17.649 1.00 18.48 172 GLY A N 1
ATOM 1290 C CA . GLY A 1 172 ? 19.698 -20.781 -17.269 1.00 18.52 172 GLY A CA 1
ATOM 1291 C C . GLY A 1 172 ? 19.675 -19.808 -16.109 1.00 18.42 172 GLY A C 1
ATOM 1292 O O . GLY A 1 172 ? 18.632 -19.593 -15.490 1.00 19.20 172 GLY A O 1
ATOM 1293 N N . TYR A 1 173 ? 20.825 -19.212 -15.814 1.00 16.54 173 TYR A N 1
ATOM 1294 C CA . TYR A 1 173 ? 20.924 -18.219 -14.752 1.00 14.95 173 TYR A CA 1
ATOM 1295 C C . TYR A 1 173 ? 20.933 -16.801 -15.285 1.00 15.20 173 TYR A C 1
ATOM 1296 O O . TYR A 1 173 ? 21.449 -16.535 -16.373 1.00 16.72 173 TYR A O 1
ATOM 1305 N N . GLU A 1 174 ? 20.369 -15.890 -14.501 1.00 13.51 174 GLU A N 1
ATOM 1306 C CA . GLU A 1 174 ? 20.575 -14.478 -14.727 1.00 13.67 174 GLU A CA 1
ATOM 1307 C C . GLU A 1 174 ? 21.449 -13.981 -13.587 1.00 11.88 174 GLU A C 1
ATOM 1308 O O . GLU A 1 174 ? 21.120 -14.171 -12.409 1.00 11.81 174 GLU A O 1
ATOM 1314 N N . ILE A 1 175 ? 22.580 -13.375 -13.938 1.00 11.15 175 ILE A N 1
ATOM 1315 C CA . ILE A 1 175 ? 23.519 -12.867 -12.938 1.00 11.13 175 ILE A CA 1
ATOM 1316 C C . ILE A 1 175 ? 23.023 -11.525 -12.398 1.00 11.13 175 ILE A C 1
ATOM 1317 O O . ILE A 1 175 ? 22.941 -10.537 -13.136 1.00 14.05 175 ILE A O 1
ATOM 1322 N N . VAL A 1 176 ? 22.688 -11.486 -11.113 1.00 9.37 176 VAL A N 1
ATOM 1323 C CA . VAL A 1 176 ? 22.081 -10.279 -10.544 1.00 9.28 176 VAL A CA 1
ATOM 1324 C C . VAL A 1 176 ? 23.105 -9.296 -9.990 1.00 9.28 176 VAL A C 1
ATOM 1325 O O . VAL A 1 176 ? 22.828 -8.103 -9.883 1.00 10.88 176 VAL A O 1
ATOM 1329 N N . LEU A 1 177 ? 24.290 -9.792 -9.653 1.00 8.72 177 LEU A N 1
ATOM 1330 C CA . LEU A 1 177 ? 25.380 -8.921 -9.230 1.00 8.97 177 LEU A CA 1
ATOM 1331 C C . LEU A 1 177 ? 26.691 -9.686 -9.286 1.00 7.50 177 LEU A C 1
ATOM 1332 O O . LEU A 1 177 ? 26.707 -10.927 -9.318 1.00 8.60 177 LEU A O 1
ATOM 1337 N N . TYR A 1 178 ? 27.778 -8.921 -9.317 1.00 7.83 178 TYR A N 1
ATOM 1338 C CA . TYR A 1 178 ? 29.145 -9.426 -9.368 1.00 7.94 178 TYR A CA 1
ATOM 1339 C C . TYR A 1 178 ? 29.897 -8.872 -8.176 1.00 7.89 178 TYR A C 1
ATOM 1340 O O . TYR A 1 178 ? 29.733 -7.704 -7.834 1.00 9.12 178 TYR A O 1
ATOM 1349 N N . VAL A 1 179 ? 30.753 -9.690 -7.570 1.00 7.54 179 VAL A N 1
ATOM 1350 C CA . VAL A 1 179 ? 31.580 -9.257 -6.450 1.00 7.45 179 VAL A CA 1
ATOM 1351 C C . VAL A 1 179 ? 33.042 -9.475 -6.837 1.00 7.34 179 VAL A C 1
ATOM 1352 O O . VAL A 1 179 ? 33.401 -10.540 -7.329 1.00 7.87 179 VAL A O 1
ATOM 1356 N N . GLY A 1 180 ? 33.897 -8.484 -6.610 1.00 7.16 180 GLY A N 1
ATOM 1357 C CA . GLY A 1 180 ? 35.304 -8.621 -6.959 1.00 7.49 180 GLY A CA 1
ATOM 1358 C C . GLY A 1 180 ? 36.189 -7.546 -6.370 1.00 6.84 180 GLY A C 1
ATOM 1359 O O . GLY A 1 180 ? 35.701 -6.547 -5.822 1.00 7.87 180 GLY A O 1
ATOM 1360 N N . ASP A 1 181 ? 37.500 -7.755 -6.482 1.00 7.16 181 ASP A N 1
ATOM 1361 C CA . ASP A 1 181 ? 38.502 -6.759 -6.078 1.00 6.99 181 ASP A CA 1
ATOM 1362 C C . ASP A 1 181 ? 39.211 -6.159 -7.288 1.00 7.47 181 ASP A C 1
ATOM 1363 O O . ASP A 1 181 ? 40.016 -5.243 -7.138 1.00 8.22 181 ASP A O 1
ATOM 1368 N N . ASN A 1 182 ? 38.895 -6.664 -8.482 1.00 7.89 182 ASN A N 1
ATOM 1369 C CA . ASN A 1 182 ? 39.581 -6.308 -9.727 1.00 8.24 182 ASN A CA 1
ATOM 1370 C C . ASN A 1 182 ? 38.487 -5.956 -10.737 1.00 7.94 182 ASN A C 1
ATOM 1371 O O . ASN A 1 182 ? 37.493 -6.684 -10.838 1.00 8.48 182 ASN A O 1
ATOM 1376 N N . LEU A 1 183 ? 38.639 -4.861 -11.484 1.00 7.81 183 LEU A N 1
ATOM 1377 C CA . LEU A 1 183 ? 37.627 -4.512 -12.480 1.00 8.18 183 LEU A CA 1
ATOM 1378 C C . LEU A 1 183 ? 37.400 -5.623 -13.506 1.00 8.15 183 LEU A C 1
ATOM 1379 O O . LEU A 1 183 ? 36.320 -5.700 -14.104 1.00 8.81 183 LEU A O 1
ATOM 1384 N N . ASP A 1 184 ? 38.403 -6.474 -13.713 1.00 8.41 184 ASP A N 1
ATOM 1385 C CA . ASP A 1 184 ? 38.275 -7.579 -14.661 1.00 8.99 184 ASP A CA 1
ATOM 1386 C C . ASP A 1 184 ? 37.326 -8.666 -14.137 1.00 8.81 184 ASP A C 1
ATOM 1387 O O . ASP A 1 184 ? 36.980 -9.608 -14.860 1.00 10.36 184 ASP A O 1
ATOM 1392 N N . ASP A 1 185 ? 36.867 -8.501 -12.895 1.00 8.27 185 ASP A N 1
ATOM 1393 C CA . ASP A 1 185 ? 35.851 -9.369 -12.310 1.00 7.95 185 ASP A CA 1
ATOM 1394 C C . ASP A 1 185 ? 34.437 -8.958 -12.737 1.00 7.95 185 ASP A C 1
ATOM 1395 O O . ASP A 1 185 ? 33.459 -9.613 -12.369 1.00 8.46 185 ASP A O 1
ATOM 1400 N N . PHE A 1 186 ? 34.331 -7.889 -13.526 1.00 8.77 186 PHE A N 1
ATOM 1401 C CA . PHE A 1 186 ? 33.036 -7.365 -13.966 1.00 8.46 186 PHE A CA 1
ATOM 1402 C C . PHE A 1 186 ? 32.816 -7.515 -15.471 1.00 10.57 186 PHE A C 1
ATOM 1403 O O . PHE A 1 186 ? 31.752 -7.152 -15.981 1.00 12.36 186 PHE A O 1
ATOM 1411 N N . GLY A 1 187 ? 33.800 -8.066 -16.179 1.00 10.41 187 GLY A N 1
ATOM 1412 C CA . GLY A 1 187 ? 33.728 -8.176 -17.629 1.00 11.24 187 GLY A CA 1
ATOM 1413 C C . GLY A 1 187 ? 35.098 -8.048 -18.260 1.00 11.08 187 GLY A C 1
ATOM 1414 O O . GLY A 1 187 ? 36.098 -8.010 -17.548 1.00 10.86 187 GLY A O 1
ATOM 1415 N N . ASN A 1 188 ? 35.141 -7.978 -19.588 1.00 10.34 188 ASN A N 1
ATOM 1416 C CA . ASN A 1 188 ? 36.403 -7.983 -20.326 1.00 10.92 188 ASN A CA 1
ATOM 1417 C C . ASN A 1 188 ? 36.778 -6.637 -20.916 1.00 12.48 188 ASN A C 1
ATOM 1418 O O . ASN A 1 188 ? 37.807 -6.518 -21.580 1.00 12.73 188 ASN A O 1
ATOM 1423 N N . THR A 1 189 ? 35.950 -5.620 -20.722 1.00 12.73 189 THR A N 1
ATOM 1424 C CA . THR A 1 189 ? 36.155 -4.434 -21.553 1.00 14.07 189 THR A CA 1
ATOM 1425 C C . THR A 1 189 ? 37.422 -3.642 -21.251 1.00 12.75 189 THR A C 1
ATOM 1426 O O . THR A 1 189 ? 37.864 -2.871 -22.102 1.00 14.56 189 THR A O 1
ATOM 1430 N N . VAL A 1 190 ? 38.010 -3.826 -20.066 1.00 11.14 190 VAL A N 1
ATOM 1431 C CA . VAL A 1 190 ? 39.299 -3.188 -19.782 1.00 11.27 190 VAL A CA 1
ATOM 1432 C C . VAL A 1 190 ? 40.389 -4.198 -19.426 1.00 11.40 190 VAL A C 1
ATOM 1433 O O . VAL A 1 190 ? 41.435 -3.846 -18.867 1.00 11.45 190 VAL A O 1
ATOM 1437 N N . TYR A 1 191 ? 40.150 -5.455 -19.787 1.00 11.63 191 TYR A N 1
ATOM 1438 C CA . TYR A 1 191 ? 41.143 -6.497 -19.575 1.00 12.21 191 TYR A CA 1
ATOM 1439 C C . TYR A 1 191 ? 42.403 -6.199 -20.385 1.00 13.25 191 TYR A C 1
ATOM 1440 O O . TYR A 1 191 ? 42.330 -5.980 -21.596 1.00 14.32 191 TYR A O 1
ATOM 1449 N N . GLY A 1 192 ? 43.552 -6.179 -19.709 1.00 13.09 192 GLY A N 1
ATOM 1450 C CA . GLY A 1 192 ? 44.828 -5.909 -20.355 1.00 14.30 192 GLY A CA 1
ATOM 1451 C C . GLY A 1 192 ? 45.052 -4.444 -20.693 1.00 14.67 192 GLY A C 1
ATOM 1452 O O . GLY A 1 192 ? 46.041 -4.108 -21.347 1.00 16.69 192 GLY A O 1
ATOM 1453 N N . LYS A 1 193 ? 44.148 -3.568 -20.256 1.00 13.46 193 LYS A N 1
ATOM 1454 C CA . LYS A 1 193 ? 44.263 -2.144 -20.572 1.00 13.62 193 LYS A CA 1
ATOM 1455 C C . LYS A 1 193 ? 44.946 -1.365 -19.457 1.00 13.10 193 LYS A C 1
ATOM 1456 O O . LYS A 1 193 ? 45.056 -1.839 -18.325 1.00 13.40 193 LYS A O 1
ATOM 1462 N N . LEU A 1 194 ? 45.419 -0.171 -19.791 1.00 13.04 194 LEU A N 1
ATOM 1463 C CA . LEU A 1 194 ? 46.112 0.663 -18.828 1.00 13.02 194 LEU A CA 1
ATOM 1464 C C . LEU A 1 194 ? 45.122 1.391 -17.929 1.00 11.64 194 LEU A C 1
ATOM 1465 O O . LEU A 1 194 ? 43.910 1.417 -18.193 1.00 12.00 194 LEU A O 1
ATOM 1470 N N . ASN A 1 195 ? 45.632 1.976 -16.856 1.00 11.24 195 ASN A N 1
ATOM 1471 C CA . ASN A 1 195 ? 44.749 2.507 -15.827 1.00 11.17 195 ASN A CA 1
ATOM 1472 C C . ASN A 1 195 ? 43.838 3.649 -16.263 1.00 11.19 195 ASN A C 1
ATOM 1473 O O . ASN A 1 195 ? 42.743 3.782 -15.729 1.00 11.86 195 ASN A O 1
ATOM 1478 N N . ALA A 1 196 ? 44.258 4.465 -17.231 1.00 12.15 196 ALA A N 1
ATOM 1479 C CA . ALA A 1 196 ? 43.364 5.515 -17.728 1.00 12.51 196 ALA A CA 1
ATOM 1480 C C . ALA A 1 196 ? 42.070 4.909 -18.283 1.00 12.31 196 ALA A C 1
ATOM 1481 O O . ALA A 1 196 ? 40.982 5.392 -17.983 1.00 12.74 196 ALA A O 1
ATOM 1483 N N . ASP A 1 197 ? 42.183 3.847 -19.078 1.00 12.78 197 ASP A N 1
ATOM 1484 C CA . ASP A 1 197 ? 40.999 3.196 -19.635 1.00 13.09 197 ASP A CA 1
ATOM 1485 C C . ASP A 1 197 ? 40.173 2.534 -18.530 1.00 11.44 197 ASP A C 1
ATOM 1486 O O . ASP A 1 197 ? 38.943 2.508 -18.587 1.00 11.33 197 ASP A O 1
ATOM 1491 N N . ARG A 1 198 ? 40.852 2.007 -17.518 1.00 10.86 198 ARG A N 1
ATOM 1492 C CA . ARG A 1 198 ? 40.168 1.350 -16.406 1.00 9.73 198 ARG A CA 1
ATOM 1493 C C . ARG A 1 198 ? 39.392 2.363 -15.550 1.00 9.81 198 ARG A C 1
ATOM 1494 O O . ARG A 1 198 ? 38.245 2.117 -15.181 1.00 10.37 198 ARG A O 1
ATOM 1502 N N . ARG A 1 199 ? 39.995 3.516 -15.265 1.00 9.86 199 ARG A N 1
ATOM 1503 C CA . ARG A 1 199 ? 39.262 4.585 -14.590 1.00 10.30 199 ARG A CA 1
ATOM 1504 C C . ARG A 1 199 ? 38.057 5.035 -15.411 1.00 10.34 199 ARG A C 1
ATOM 1505 O O . ARG A 1 199 ? 36.994 5.308 -14.852 1.00 10.66 199 ARG A O 1
ATOM 1513 N N . ALA A 1 200 ? 38.218 5.115 -16.732 1.00 10.64 200 ALA A N 1
ATOM 1514 C CA . ALA A 1 200 ? 37.118 5.537 -17.603 1.00 10.88 200 ALA A CA 1
ATOM 1515 C C . ALA A 1 200 ? 35.953 4.552 -17.519 1.00 10.91 200 ALA A C 1
ATOM 1516 O O . ALA A 1 200 ? 34.796 4.958 -17.460 1.00 11.28 200 ALA A O 1
ATOM 1518 N N . PHE A 1 201 ? 36.254 3.256 -17.493 1.00 10.32 201 PHE A N 1
ATOM 1519 C CA . PHE A 1 201 ? 35.216 2.241 -17.326 1.00 10.37 201 PHE A CA 1
ATOM 1520 C C . PHE A 1 201 ? 34.435 2.470 -16.032 1.00 9.36 201 PHE A C 1
ATOM 1521 O O . PHE A 1 201 ? 33.200 2.403 -16.000 1.00 9.83 201 PHE A O 1
ATOM 1529 N N . VAL A 1 202 ? 35.158 2.732 -14.955 1.00 9.18 202 VAL A N 1
ATOM 1530 C CA . VAL A 1 202 ? 34.516 2.981 -13.671 1.00 9.29 202 VAL A CA 1
ATOM 1531 C C . VAL A 1 202 ? 33.598 4.208 -13.748 1.00 9.05 202 VAL A C 1
ATOM 1532 O O . VAL A 1 202 ? 32.448 4.162 -13.302 1.00 8.89 202 VAL A O 1
ATOM 1536 N N . ASP A 1 203 ? 34.092 5.300 -14.329 1.00 9.51 203 ASP A N 1
ATOM 1537 C CA . ASP A 1 203 ? 33.274 6.501 -14.484 1.00 9.78 203 ASP A CA 1
ATOM 1538 C C . ASP A 1 203 ? 32.011 6.210 -15.302 1.00 10.08 203 ASP A C 1
ATOM 1539 O O . ASP A 1 203 ? 30.935 6.733 -15.010 1.00 10.68 203 ASP A O 1
ATOM 1544 N N . GLN A 1 204 ? 32.143 5.384 -16.339 1.00 10.43 204 GLN A N 1
ATOM 1545 C CA . GLN A 1 204 ? 31.009 5.039 -17.195 1.00 10.58 204 GLN A CA 1
ATOM 1546 C C . GLN A 1 204 ? 29.992 4.144 -16.503 1.00 10.13 204 GLN A C 1
ATOM 1547 O O . GLN A 1 204 ? 28.877 3.954 -17.002 1.00 10.78 204 GLN A O 1
ATOM 1553 N N . ASN A 1 205 ? 30.361 3.617 -15.341 1.00 9.79 205 ASN A N 1
ATOM 1554 C CA . ASN A 1 205 ? 29.485 2.722 -14.591 1.00 9.54 205 ASN A CA 1
ATOM 1555 C C . ASN A 1 205 ? 29.303 3.177 -13.144 1.00 9.25 205 ASN A C 1
ATOM 1556 O O . ASN A 1 205 ? 29.004 2.373 -12.259 1.00 9.29 205 ASN A O 1
ATOM 1561 N N . GLN A 1 206 ? 29.439 4.484 -12.916 1.00 9.15 206 GLN A N 1
ATOM 1562 C CA . GLN A 1 206 ? 29.472 5.030 -11.562 1.00 9.70 206 GLN A CA 1
ATOM 1563 C C . GLN A 1 206 ? 28.331 4.536 -10.670 1.00 9.16 206 GLN A C 1
ATOM 1564 O O . GLN A 1 206 ? 28.536 4.212 -9.493 1.00 9.76 206 GLN A O 1
ATOM 1570 N N . GLY A 1 207 ? 27.122 4.488 -11.226 1.00 9.11 207 GLY A N 1
ATOM 1571 C CA . GLY A 1 207 ? 25.944 4.152 -10.444 1.00 9.52 207 GLY A CA 1
ATOM 1572 C C . GLY A 1 207 ? 25.821 2.680 -10.084 1.00 9.56 207 GLY A C 1
ATOM 1573 O O . GLY A 1 207 ? 25.021 2.318 -9.217 1.00 11.55 207 GLY A O 1
ATOM 1574 N N . LYS A 1 208 ? 26.607 1.822 -10.734 1.00 8.99 208 LYS A N 1
ATOM 1575 C CA . LYS A 1 208 ? 26.515 0.384 -10.481 1.00 9.17 208 LYS A CA 1
ATOM 1576 C C . LYS A 1 208 ? 27.276 -0.052 -9.240 1.00 8.31 208 LYS A C 1
ATOM 1577 O O . LYS A 1 208 ? 26.985 -1.109 -8.682 1.00 8.71 208 LYS A O 1
ATOM 1583 N N . PHE A 1 209 ? 28.253 0.740 -8.810 1.00 8.46 209 PHE A N 1
ATOM 1584 C CA . PHE A 1 209 ? 29.089 0.323 -7.685 1.00 8.04 209 PHE A CA 1
ATOM 1585 C C . PHE A 1 209 ? 28.341 0.369 -6.360 1.00 8.70 209 PHE A C 1
ATOM 1586 O O . PHE A 1 209 ? 27.690 1.354 -6.029 1.00 9.72 209 PHE A O 1
ATOM 1594 N N . GLY A 1 210 ? 28.413 -0.731 -5.627 1.00 9.35 210 GLY A N 1
ATOM 1595 C CA . GLY A 1 210 ? 27.645 -0.873 -4.405 1.00 10.59 210 GLY A CA 1
ATOM 1596 C C . GLY A 1 210 ? 26.230 -1.330 -4.687 1.00 11.29 210 GLY A C 1
ATOM 1597 O O . GLY A 1 210 ? 25.422 -1.427 -3.768 1.00 13.12 210 GLY A O 1
ATOM 1598 N N . LYS A 1 211 ? 25.933 -1.606 -5.955 1.00 11.20 211 LYS A N 1
ATOM 1599 C CA . LYS A 1 211 ? 24.625 -2.107 -6.357 1.00 12.75 211 LYS A CA 1
ATOM 1600 C C . LYS A 1 211 ? 24.869 -3.427 -7.082 1.00 12.93 211 LYS A C 1
ATOM 1601 O O . LYS A 1 211 ? 24.903 -4.488 -6.440 1.00 16.97 211 LYS A O 1
ATOM 1607 N N . THR A 1 212 ? 25.112 -3.374 -8.391 1.00 10.32 212 THR A N 1
ATOM 1608 C CA . THR A 1 212 ? 25.341 -4.597 -9.159 1.00 10.77 212 THR A CA 1
ATOM 1609 C C . THR A 1 212 ? 26.811 -4.984 -9.345 1.00 8.75 212 THR A C 1
ATOM 1610 O O . THR A 1 212 ? 27.093 -6.131 -9.679 1.00 9.04 212 THR A O 1
ATOM 1614 N N . PHE A 1 213 ? 27.731 -4.042 -9.139 1.00 8.36 213 PHE A N 1
ATOM 1615 C CA . PHE A 1 213 ? 29.164 -4.351 -9.062 1.00 8.16 213 PHE A CA 1
ATOM 1616 C C . PHE A 1 213 ? 29.601 -4.036 -7.632 1.00 7.90 213 PHE A C 1
ATOM 1617 O O . PHE A 1 213 ? 29.584 -2.869 -7.215 1.00 9.48 213 PHE A O 1
ATOM 1625 N N . ILE A 1 214 ? 29.983 -5.064 -6.883 1.00 6.86 214 ILE A N 1
ATOM 1626 C CA . ILE A 1 214 ? 30.381 -4.910 -5.486 1.00 7.20 214 ILE A CA 1
ATOM 1627 C C . ILE A 1 214 ? 31.902 -5.024 -5.396 1.00 6.79 214 ILE A C 1
ATOM 1628 O O . ILE A 1 214 ? 32.476 -6.021 -5.843 1.00 7.94 214 ILE A O 1
ATOM 1633 N N . MET A 1 215 ? 32.540 -3.990 -4.850 1.00 7.16 215 MET A N 1
ATOM 1634 C CA . MET A 1 215 ? 33.991 -3.891 -4.787 1.00 7.55 215 MET A CA 1
ATOM 1635 C C . MET A 1 215 ? 34.570 -4.225 -3.421 1.00 7.29 215 MET A C 1
ATOM 1636 O O . MET A 1 215 ? 34.094 -3.721 -2.398 1.00 7.95 215 MET A O 1
ATOM 1641 N N . LEU A 1 216 ? 35.642 -5.024 -3.426 1.00 7.51 216 LEU A N 1
ATOM 1642 C CA . LEU A 1 216 ? 36.486 -5.234 -2.249 1.00 7.33 216 LEU A CA 1
ATOM 1643 C C . LEU A 1 216 ? 37.841 -4.566 -2.495 1.00 7.49 216 LEU A C 1
ATOM 1644 O O . LEU A 1 216 ? 38.300 -4.504 -3.636 1.00 8.11 216 LEU A O 1
ATOM 1649 N N . PRO A 1 217 ? 38.494 -4.077 -1.426 1.00 7.44 217 PRO A N 1
ATOM 1650 C CA . PRO A 1 217 ? 39.773 -3.377 -1.618 1.00 7.94 217 PRO A CA 1
ATOM 1651 C C . PRO A 1 217 ? 40.977 -4.312 -1.714 1.00 7.94 217 PRO A C 1
ATOM 1652 O O . PRO A 1 217 ? 41.109 -5.251 -0.931 1.00 9.22 217 PRO A O 1
ATOM 1656 N N . ASN A 1 218 ? 41.876 -4.015 -2.644 1.00 8.12 218 ASN A N 1
ATOM 1657 C CA . ASN A 1 218 ? 43.123 -4.771 -2.760 1.00 8.01 218 ASN A CA 1
ATOM 1658 C C . ASN A 1 218 ? 44.239 -3.819 -3.170 1.00 8.89 218 ASN A C 1
ATOM 1659 O O . ASN A 1 218 ? 44.355 -3.452 -4.336 1.00 8.88 218 ASN A O 1
ATOM 1664 N N . ALA A 1 219 ? 45.038 -3.416 -2.188 1.00 8.72 219 ALA A N 1
ATOM 1665 C CA . ALA A 1 219 ? 46.145 -2.473 -2.395 1.00 9.97 219 ALA A CA 1
ATOM 1666 C C . ALA A 1 219 ? 47.473 -3.191 -2.620 1.00 11.56 219 ALA A C 1
ATOM 1667 O O . ALA A 1 219 ? 48.531 -2.584 -2.483 1.00 14.19 219 ALA A O 1
ATOM 1669 N N . ASN A 1 220 ? 47.418 -4.471 -2.983 1.00 10.18 220 ASN A N 1
ATOM 1670 C CA . ASN A 1 220 ? 48.618 -5.287 -3.104 1.00 10.43 220 ASN A CA 1
ATOM 1671 C C . ASN A 1 220 ? 48.920 -5.768 -4.528 1.00 10.25 220 ASN A C 1
ATOM 1672 O O . ASN A 1 220 ? 50.085 -5.838 -4.922 1.00 11.50 220 ASN A O 1
ATOM 1677 N N . TYR A 1 221 ? 47.893 -6.109 -5.304 1.00 9.36 221 TYR A N 1
ATOM 1678 C CA . TYR A 1 221 ? 48.126 -6.616 -6.664 1.00 10.04 221 TYR A CA 1
ATOM 1679 C C . TYR A 1 221 ? 46.842 -6.527 -7.475 1.00 9.51 221 TYR A C 1
ATOM 1680 O O . TYR A 1 221 ? 45.761 -6.256 -6.929 1.00 9.31 221 TYR A O 1
ATOM 1689 N N . GLY A 1 222 ? 46.961 -6.777 -8.773 1.00 9.77 222 GLY A N 1
ATOM 1690 C CA . GLY A 1 222 ? 45.806 -6.883 -9.640 1.00 10.30 222 GLY A CA 1
ATOM 1691 C C . GLY A 1 222 ? 46.021 -6.262 -11.002 1.00 10.18 222 GLY A C 1
ATOM 1692 O O . GLY A 1 222 ? 47.147 -5.893 -11.371 1.00 10.62 222 GLY A O 1
ATOM 1693 N N . GLY A 1 223 ? 44.931 -6.148 -11.757 1.00 10.52 223 GLY A N 1
ATOM 1694 C CA . GLY A 1 223 ? 44.966 -5.514 -13.059 1.00 10.56 223 GLY A CA 1
ATOM 1695 C C . GLY A 1 223 ? 45.418 -4.063 -13.012 1.00 10.40 223 GLY A C 1
ATOM 1696 O O . GLY A 1 223 ? 45.933 -3.545 -14.000 1.00 11.31 223 GLY A O 1
ATOM 1697 N N . TRP A 1 224 ? 45.231 -3.402 -11.868 1.00 10.33 224 TRP A N 1
ATOM 1698 C CA . TRP A 1 224 ? 45.720 -2.031 -11.724 1.00 10.53 224 TRP A CA 1
ATOM 1699 C C . TRP A 1 224 ? 47.251 -1.963 -11.683 1.00 10.51 224 TRP A C 1
ATOM 1700 O O . TRP A 1 224 ? 47.836 -0.938 -12.027 1.00 11.67 224 TRP A O 1
ATOM 1711 N N . GLU A 1 225 ? 47.909 -3.038 -11.250 1.00 10.85 225 GLU A N 1
ATOM 1712 C CA . GLU A 1 225 ? 49.362 -3.043 -11.230 1.00 11.52 225 GLU A CA 1
ATOM 1713 C C . GLU A 1 225 ? 49.882 -3.122 -12.660 1.00 12.68 225 GLU A C 1
ATOM 1714 O O . GLU A 1 225 ? 50.728 -2.328 -13.070 1.00 13.19 225 GLU A O 1
ATOM 1720 N N . GLY A 1 226 ? 49.378 -4.084 -13.428 1.00 12.99 226 GLY A N 1
ATOM 1721 C CA . GLY A 1 226 ? 49.715 -4.133 -14.840 1.00 14.58 226 GLY A CA 1
ATOM 1722 C C . GLY A 1 226 ? 49.343 -2.828 -15.535 1.00 13.43 226 GLY A C 1
ATOM 1723 O O . GLY A 1 226 ? 50.001 -2.404 -16.486 1.00 14.39 226 GLY A O 1
ATOM 1724 N N . GLY A 1 227 ? 48.271 -2.195 -15.073 1.00 12.02 227 GLY A N 1
ATOM 1725 C CA . GLY A 1 227 ? 47.791 -0.968 -15.684 1.00 12.63 227 GLY A CA 1
ATOM 1726 C C . GLY A 1 227 ? 48.698 0.233 -15.497 1.00 12.53 227 GLY A C 1
ATOM 1727 O O . GLY A 1 227 ? 48.441 1.295 -16.075 1.00 13.08 227 GLY A O 1
ATOM 1728 N N . LEU A 1 228 ? 49.750 0.079 -14.698 1.00 12.57 228 LEU A N 1
ATOM 1729 C CA . LEU A 1 228 ? 50.686 1.183 -14.447 1.00 13.87 228 LEU A CA 1
ATOM 1730 C C . LEU A 1 228 ? 51.541 1.552 -15.658 1.00 15.48 228 LEU A C 1
ATOM 1731 O O . LEU A 1 228 ? 52.045 2.671 -15.744 1.00 16.13 228 LEU A O 1
ATOM 1736 N N . ALA A 1 229 ? 51.717 0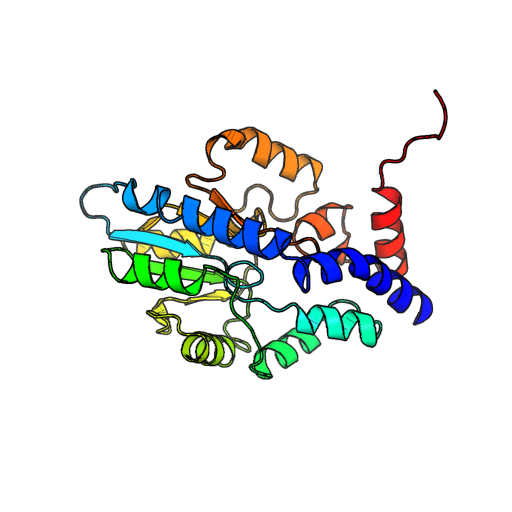.618 -16.588 1.00 15.21 229 ALA A N 1
ATOM 1737 C CA . ALA A 1 229 ? 52.585 0.858 -17.742 1.00 16.54 229 ALA A CA 1
ATOM 1738 C C . ALA A 1 229 ? 52.377 -0.192 -18.820 1.00 17.97 229 ALA A C 1
ATOM 1739 O O . ALA A 1 229 ? 52.117 -1.361 -18.520 1.00 17.71 229 ALA A O 1
ATOM 1741 N N . GLU A 1 230 ? 52.508 0.227 -20.074 1.00 20.21 230 GLU A N 1
ATOM 1742 C CA . GLU A 1 230 ? 52.458 -0.705 -21.194 1.00 21.69 230 GLU A CA 1
ATOM 1743 C C . GLU A 1 230 ? 53.494 -1.812 -20.998 1.00 21.90 230 GLU A C 1
ATOM 1744 O O . GLU A 1 230 ? 54.662 -1.535 -20.728 1.00 22.55 230 GLU A O 1
ATOM 1746 N N . GLY A 1 231 ? 53.058 -3.064 -21.114 1.00 21.84 231 GLY A N 1
ATOM 1747 C CA . GLY A 1 231 ? 53.953 -4.204 -20.998 1.00 21.83 231 GLY A CA 1
ATOM 1748 C C . GLY A 1 231 ? 54.537 -4.425 -19.612 1.00 20.86 231 GLY A C 1
ATOM 1749 O O . GLY A 1 231 ? 55.547 -5.105 -19.465 1.00 22.16 231 GLY A O 1
ATOM 1750 N N . TYR A 1 232 ? 53.892 -3.868 -18.592 1.00 19.20 232 TYR A N 1
ATOM 1751 C CA . TYR A 1 232 ? 54.398 -3.941 -17.220 1.00 17.93 232 TYR A CA 1
ATOM 1752 C C . TYR A 1 232 ? 54.798 -5.345 -16.776 1.00 18.14 232 TYR A C 1
ATOM 1753 O O . TYR A 1 232 ? 55.862 -5.533 -16.192 1.00 19.19 232 TYR A O 1
ATOM 1762 N N . PHE A 1 233 ? 53.936 -6.326 -17.022 1.00 19.69 233 PHE A N 1
ATOM 1763 C CA . PHE A 1 233 ? 54.177 -7.671 -16.507 1.00 21.18 233 PHE A CA 1
ATOM 1764 C C . PHE A 1 233 ? 55.318 -8.393 -17.214 1.00 23.49 233 PHE A C 1
ATOM 1765 O O . PHE A 1 233 ? 55.758 -9.441 -16.754 1.00 24.86 233 PHE A O 1
ATOM 1773 N N . LYS A 1 234 ? 55.794 -7.836 -18.325 1.00 24.02 234 LYS A N 1
ATOM 1774 C CA . LYS A 1 234 ? 56.922 -8.420 -19.045 1.00 25.17 234 LYS A CA 1
ATOM 1775 C C . LYS A 1 234 ? 58.234 -7.709 -18.720 1.00 24.89 234 LYS A C 1
ATOM 1776 O O . LYS A 1 234 ? 59.304 -8.158 -19.131 1.00 26.49 234 LYS A O 1
ATOM 1778 N N . LYS A 1 235 ? 58.156 -6.600 -17.988 1.00 23.57 235 LYS A N 1
ATOM 1779 C CA . LYS A 1 235 ? 59.359 -5.875 -17.583 1.00 22.93 235 LYS A CA 1
ATOM 1780 C C . LYS A 1 235 ? 60.123 -6.665 -16.522 1.00 22.73 235 LYS A C 1
ATOM 1781 O O . LYS A 1 235 ? 59.533 -7.480 -15.804 1.00 23.07 235 LYS A O 1
ATOM 1787 N N . ASP A 1 236 ? 61.428 -6.423 -16.414 1.00 22.99 236 ASP A N 1
ATOM 1788 C CA . ASP A 1 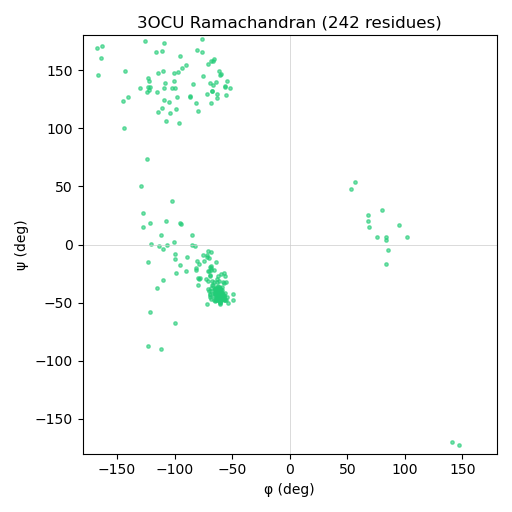236 ? 62.190 -6.998 -15.307 1.00 23.71 236 ASP A CA 1
ATOM 1789 C C . ASP A 1 236 ? 61.904 -6.227 -14.015 1.00 22.63 236 ASP A C 1
ATOM 1790 O O . ASP A 1 236 ? 61.141 -5.257 -14.016 1.00 21.44 236 ASP A O 1
ATOM 1795 N N . THR A 1 237 ? 62.483 -6.672 -12.907 1.00 23.08 237 THR A N 1
ATOM 1796 C CA . THR A 1 237 ? 62.174 -6.071 -11.615 1.00 22.84 237 THR A CA 1
ATOM 1797 C C . THR A 1 237 ? 62.505 -4.579 -11.590 1.00 21.11 237 THR A C 1
ATOM 1798 O O . THR A 1 237 ? 61.718 -3.767 -11.101 1.00 20.74 237 THR A O 1
ATOM 1802 N N . GLN A 1 238 ? 63.659 -4.217 -12.136 1.00 21.70 238 GLN A N 1
ATOM 1803 C CA . GLN A 1 238 ? 64.055 -2.814 -12.189 1.00 21.35 238 GLN A CA 1
ATOM 1804 C C . GLN A 1 238 ? 63.027 -1.995 -12.964 1.00 20.47 238 GLN A C 1
ATOM 1805 O O . GLN A 1 238 ? 62.674 -0.879 -12.569 1.00 20.40 238 GLN A O 1
ATOM 1807 N N . GLY A 1 239 ? 62.542 -2.557 -14.066 1.00 20.55 239 GLY A N 1
ATOM 1808 C CA . GLY A 1 239 ? 61.547 -1.895 -14.889 1.00 20.04 239 GLY A CA 1
ATOM 1809 C C . GLY A 1 239 ? 60.223 -1.702 -14.171 1.00 18.00 239 GLY A C 1
ATOM 1810 O O . GLY A 1 239 ? 59.552 -0.683 -14.343 1.00 18.14 239 GLY A O 1
ATOM 1811 N N . GLN A 1 240 ? 59.832 -2.682 -13.367 1.00 17.20 240 GLN A N 1
ATOM 1812 C CA . GLN A 1 240 ? 58.592 -2.570 -12.611 1.00 16.55 240 GLN A CA 1
ATOM 1813 C C . GLN A 1 240 ? 58.723 -1.527 -11.500 1.00 16.02 240 GLN A C 1
ATOM 1814 O O . GLN A 1 240 ? 57.801 -0.749 -11.268 1.00 15.64 240 GLN A O 1
ATOM 1820 N N . ILE A 1 241 ? 59.873 -1.494 -10.830 1.00 16.40 241 ILE A N 1
ATOM 1821 C CA . ILE A 1 241 ? 60.136 -0.452 -9.838 1.00 16.14 241 ILE A CA 1
ATOM 1822 C C . ILE A 1 241 ? 60.010 0.926 -10.481 1.00 15.92 241 ILE A C 1
ATOM 1823 O O . ILE A 1 241 ? 59.346 1.819 -9.947 1.00 16.15 241 ILE A O 1
ATOM 1828 N N . LYS A 1 242 ? 60.643 1.094 -11.637 1.00 16.77 242 LYS A N 1
ATOM 1829 C CA . LYS A 1 242 ? 60.619 2.374 -12.336 1.00 17.48 242 LYS A CA 1
ATOM 1830 C C . LYS A 1 242 ? 59.198 2.733 -12.764 1.00 16.77 242 LYS A C 1
ATOM 1831 O O . LYS A 1 242 ? 58.794 3.882 -12.659 1.00 16.72 242 LYS A O 1
ATOM 1837 N N . ALA A 1 243 ? 58.442 1.754 -13.247 1.00 16.38 243 ALA A N 1
ATOM 1838 C CA . ALA A 1 243 ? 57.057 2.001 -13.644 1.00 15.82 243 ALA A CA 1
ATOM 1839 C C . ALA A 1 243 ? 56.210 2.500 -12.470 1.00 14.97 243 ALA A C 1
ATOM 1840 O O . ALA A 1 243 ? 55.418 3.439 -12.614 1.00 15.42 243 ALA A O 1
ATOM 1842 N N . ARG A 1 244 ? 56.365 1.869 -11.309 1.00 13.52 244 ARG A N 1
ATOM 1843 C CA . ARG A 1 244 ? 55.642 2.303 -10.117 1.00 13.14 244 ARG A CA 1
ATOM 1844 C C . ARG A 1 244 ? 56.029 3.727 -9.720 1.00 12.97 244 ARG A C 1
ATOM 1845 O O . ARG A 1 244 ? 55.174 4.567 -9.447 1.00 13.85 244 ARG A O 1
ATOM 1853 N N . LEU A 1 245 ? 57.326 3.999 -9.678 1.00 13.62 245 LEU A N 1
ATOM 1854 C CA . LEU A 1 245 ? 57.777 5.316 -9.264 1.00 14.11 245 LEU A CA 1
ATOM 1855 C C . LEU A 1 245 ? 57.393 6.392 -10.277 1.00 15.14 245 LEU A C 1
ATOM 1856 O O . LEU A 1 245 ? 57.061 7.517 -9.897 1.00 15.73 245 LEU A O 1
ATOM 1861 N N . ASP A 1 246 ? 57.411 6.046 -11.561 1.00 15.31 246 ASP A N 1
ATOM 1862 C CA . ASP A 1 246 ? 57.046 7.007 -12.607 1.00 16.84 246 ASP A CA 1
ATOM 1863 C C . ASP A 1 246 ? 55.548 7.321 -12.600 1.00 15.60 246 ASP A C 1
ATOM 1864 O O . ASP A 1 246 ? 55.121 8.364 -13.098 1.00 17.63 246 ASP A O 1
ATOM 1869 N N . ALA A 1 247 ? 54.748 6.419 -12.042 1.00 15.01 247 ALA A N 1
ATOM 1870 C CA . ALA A 1 247 ? 53.304 6.625 -11.959 1.00 14.86 247 ALA A CA 1
ATOM 1871 C C . ALA A 1 247 ? 52.908 7.561 -10.827 1.00 15.16 247 ALA A C 1
ATOM 1872 O O . ALA A 1 247 ? 51.789 8.067 -10.801 1.00 17.02 247 ALA A O 1
ATOM 1874 N N . VAL A 1 248 ? 53.814 7.776 -9.884 1.00 14.18 248 VAL A N 1
ATOM 1875 C CA . VAL A 1 248 ? 53.519 8.606 -8.722 1.00 14.47 248 VAL A CA 1
ATOM 1876 C C . VAL A 1 248 ? 53.235 10.049 -9.136 1.00 14.65 248 VAL A C 1
ATOM 1877 O O . VAL A 1 248 ? 53.999 10.650 -9.895 1.00 16.28 248 VAL A O 1
ATOM 1881 N N . GLN A 1 249 ? 52.126 10.594 -8.647 1.00 13.62 249 GLN A N 1
ATOM 1882 C CA . GLN A 1 249 ? 51.812 12.006 -8.831 1.00 14.19 249 GLN A CA 1
ATOM 1883 C C . GLN A 1 249 ? 52.214 12.744 -7.566 1.00 13.87 249 GLN A C 1
ATOM 1884 O O . GLN A 1 249 ? 51.679 12.478 -6.490 1.00 14.95 249 GLN A O 1
ATOM 1890 N N . ALA A 1 250 ? 53.172 13.656 -7.692 1.00 14.59 250 ALA A N 1
ATOM 1891 C CA . ALA A 1 250 ? 53.733 14.325 -6.526 1.00 14.99 250 ALA A CA 1
ATOM 1892 C C . ALA A 1 250 ? 53.572 15.840 -6.583 1.00 15.63 250 ALA A C 1
ATOM 1893 O O . ALA A 1 250 ? 53.823 16.475 -7.618 1.00 17.05 250 ALA A O 1
ATOM 1895 N N . TRP A 1 251 ? 53.166 16.404 -5.452 1.00 15.02 251 TRP A N 1
ATOM 1896 C CA . TRP A 1 251 ? 53.265 17.835 -5.207 1.00 15.40 251 TRP A CA 1
ATOM 1897 C C . TRP A 1 251 ? 54.712 18.269 -5.429 1.00 18.15 251 TRP A C 1
ATOM 1898 O O . TRP A 1 251 ? 55.641 17.549 -5.066 1.00 17.71 251 TRP A O 1
ATOM 1909 N N . ASP A 1 252 ? 54.913 19.438 -6.026 1.00 20.41 252 ASP A N 1
ATOM 1910 C CA . ASP A 1 252 ? 56.271 19.929 -6.265 1.00 23.76 252 ASP A CA 1
ATOM 1911 C C . ASP A 1 252 ? 56.857 20.662 -5.057 1.00 24.50 252 ASP A C 1
ATOM 1912 O O . ASP A 1 252 ? 57.993 21.143 -5.103 1.00 26.48 252 ASP A O 1
ATOM 1917 N N . GLY A 1 253 ? 56.080 20.762 -3.984 1.00 24.71 253 GLY A N 1
ATOM 1918 C CA . GLY A 1 253 ? 56.551 21.400 -2.770 1.00 25.65 253 GLY A CA 1
ATOM 1919 C C . GLY A 1 253 ? 56.413 22.911 -2.764 1.00 26.14 253 GLY A C 1
ATOM 1920 O O . GLY A 1 253 ? 56.875 23.565 -1.835 1.00 27.08 253 GLY A O 1
ATOM 1921 N N . LYS A 1 254 ? 55.775 23.466 -3.791 1.00 26.23 254 LYS A N 1
ATOM 1922 C CA . LYS A 1 254 ? 55.623 24.918 -3.906 1.00 27.26 254 LYS A CA 1
ATOM 1923 C C . LYS A 1 254 ? 54.167 25.352 -3.722 1.00 28.48 254 LYS A C 1
ATOM 1924 O O . LYS A 1 254 ? 53.256 24.530 -3.762 1.00 27.65 254 LYS A O 1
ATOM 1926 N N . LEU A 1 255 ? 53.945 26.648 -3.524 1.00 30.20 255 LEU A N 1
ATOM 1927 C CA . LEU A 1 255 ? 52.590 27.154 -3.315 1.00 32.13 255 LEU A CA 1
ATOM 1928 C C . LEU A 1 255 ? 51.919 27.582 -4.621 1.00 35.01 255 LEU A C 1
ATOM 1929 O O . LEU A 1 255 ? 50.705 27.416 -4.791 1.00 36.66 255 LEU A O 1
#